Protein AF-A0A7C5XX61-F1 (afdb_monomer_lite)

Secondary structure (DSSP, 8-state):
-HHHHHHHHHHHHHS-S-----TTHHHHHHHHGGGSHHHHHHHHHHHHHHHHHHHHHHHHHHHHHHHH-TT---HHHHHHHHHHHHHHHHHHT----S-HHHHHHHHHHHHHHHHHHHHHHHHHHHHH--HHHHHHHHHHHHHHHHHSSHHHHHHHHHHHHHHHHHHHHHHHHHTT---HHHHHHHHTTSS-HHHHHHHHHHHHTTS-HHHHHHHHHHHHHHHHHHHHHHHHHHHHHHHTHHHHHHHHHHHHHHHHHHHHHHHHHHHHHHHHHS---TT-------------------------------------------

pLDDT: mean 75.67, std 20.06, range [29.41, 96.75]

Sequence (322 aa):
MKKILMFLALLLLFAAIPYAFAQGDAELEEVEAMDSTIGAQMRFTQLEKSITQNIMRGQTVVDEILQEDENADVAGLEAILAELEILRREASGFEPTGIAEDDARLFVDAKLDAVALSQEFRTLAREMVSPEQADAIRNRTRYKNQTGLEEVSGEINALKNQYNAQVMQKIMYKAQIENPVLAESIESGGMTVNQAMEQLKTQLRSMSAEGQDNMGLMLGEDANKKKVFGQAVMEKVKTNQAERVQSRSEERVMNAQKLEVSARVMEKLQARFGKTPAGIGLDVAGHAQAGKPDDSGQAQAGKPDDAGKKPDSIPASGGGKQ

Structure (mmCIF, N/CA/C/O backbone):
data_AF-A0A7C5XX61-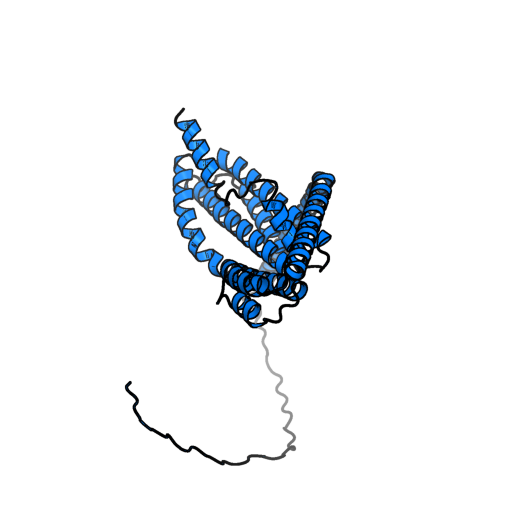F1
#
_entry.id   AF-A0A7C5XX61-F1
#
loop_
_atom_site.group_PDB
_atom_site.id
_atom_site.type_symbol
_atom_site.label_atom_id
_atom_site.label_alt_id
_atom_site.label_comp_id
_atom_site.label_asym_id
_atom_site.label_entity_id
_atom_site.label_seq_id
_atom_site.pdbx_PDB_ins_code
_atom_site.Cartn_x
_atom_site.Cartn_y
_atom_site.Cartn_z
_atom_site.occupancy
_atom_site.B_iso_or_equiv
_atom_site.auth_seq_id
_atom_site.auth_comp_id
_atom_site.auth_asym_id
_atom_site.auth_atom_id
_atom_site.pdbx_PDB_model_num
ATOM 1 N N . MET A 1 1 ? -24.284 27.352 9.145 1.00 40.56 1 MET A N 1
ATOM 2 C CA . MET A 1 1 ? -23.330 27.174 8.022 1.00 40.56 1 MET A CA 1
ATOM 3 C C . MET A 1 1 ? -21.884 26.933 8.466 1.00 40.56 1 MET A C 1
ATOM 5 O O . MET A 1 1 ? -21.304 25.975 7.981 1.00 40.56 1 MET A O 1
ATOM 9 N N . LYS A 1 2 ? -21.313 27.677 9.433 1.00 34.72 2 LYS A N 1
ATOM 10 C CA . LYS A 1 2 ? -19.947 27.406 9.954 1.00 34.72 2 LYS A CA 1
ATOM 11 C C . LYS A 1 2 ? -19.746 25.985 10.524 1.00 34.72 2 LYS A C 1
ATOM 13 O O . LYS A 1 2 ? -18.706 25.392 10.286 1.00 34.72 2 LYS A O 1
ATOM 18 N N . LYS A 1 3 ? -20.766 25.407 11.177 1.00 35.22 3 LYS A N 1
ATOM 19 C CA . LYS A 1 3 ? -20.727 24.031 11.717 1.00 35.22 3 LYS A CA 1
ATOM 20 C C . LYS A 1 3 ? -20.622 22.940 10.631 1.00 35.22 3 LYS A C 1
ATOM 22 O O . LYS A 1 3 ? -19.922 21.962 10.831 1.00 35.22 3 LYS A O 1
ATOM 27 N N . ILE A 1 4 ? -21.234 23.141 9.458 1.00 39.31 4 ILE A N 1
ATOM 28 C CA . ILE A 1 4 ? -21.165 22.193 8.324 1.00 39.31 4 ILE A CA 1
ATOM 29 C C . ILE A 1 4 ? -19.800 22.287 7.621 1.00 39.31 4 ILE A C 1
ATOM 31 O O . ILE A 1 4 ? -19.222 21.271 7.250 1.00 39.31 4 ILE A O 1
ATOM 35 N N . LEU A 1 5 ? -19.242 23.498 7.504 1.00 31.91 5 LEU A N 1
ATOM 36 C CA . LEU A 1 5 ? -17.920 23.715 6.904 1.00 31.91 5 LEU A CA 1
ATOM 37 C C . LEU A 1 5 ? -16.783 23.109 7.753 1.00 31.91 5 LEU A C 1
ATOM 39 O O . LEU A 1 5 ? -15.808 22.601 7.208 1.00 31.91 5 LEU A O 1
ATOM 43 N N . MET A 1 6 ? -16.923 23.126 9.084 1.00 42.31 6 MET A N 1
ATOM 44 C CA . MET A 1 6 ? -15.940 22.551 10.014 1.00 42.31 6 MET A CA 1
ATOM 45 C C . MET A 1 6 ? -15.981 21.013 10.027 1.00 42.31 6 MET A C 1
ATOM 47 O O . MET A 1 6 ? -14.931 20.374 10.048 1.00 42.31 6 MET A O 1
ATOM 51 N N . PHE A 1 7 ? -17.174 20.420 9.889 1.00 41.47 7 PHE A N 1
ATOM 52 C CA . PHE A 1 7 ? -17.346 18.976 9.676 1.00 41.47 7 PHE A CA 1
ATOM 53 C C . PHE A 1 7 ? -16.718 18.498 8.355 1.00 41.47 7 PHE A C 1
ATOM 55 O O . PHE A 1 7 ? -16.124 17.422 8.313 1.00 41.47 7 PHE A O 1
ATOM 62 N N . LEU A 1 8 ? -16.769 19.313 7.293 1.00 32.50 8 LEU A N 1
ATOM 63 C CA . LEU A 1 8 ? -16.123 19.009 6.009 1.00 32.50 8 LEU A CA 1
ATOM 64 C C . LEU A 1 8 ? -14.583 19.042 6.104 1.00 32.50 8 LEU A C 1
ATOM 66 O O . LEU A 1 8 ? -13.904 18.202 5.519 1.00 32.50 8 LEU A O 1
ATOM 70 N N . ALA A 1 9 ? -14.025 19.973 6.885 1.00 38.97 9 ALA A N 1
ATOM 71 C CA . ALA A 1 9 ? -12.585 20.064 7.147 1.00 38.97 9 ALA A CA 1
ATOM 72 C C . ALA A 1 9 ? -12.061 18.921 8.043 1.00 38.97 9 ALA A C 1
ATOM 74 O O . ALA A 1 9 ? -10.905 18.514 7.927 1.00 38.97 9 ALA A O 1
ATOM 75 N N . LEU A 1 10 ? -12.912 18.368 8.915 1.00 37.88 10 LEU A N 1
ATOM 76 C CA . LEU A 1 10 ? -12.626 17.148 9.676 1.00 37.88 10 LEU A CA 1
ATOM 77 C C . LEU A 1 10 ? -12.615 15.909 8.762 1.00 37.88 10 LEU A C 1
ATOM 79 O O . LEU A 1 10 ? -11.717 15.074 8.857 1.00 37.88 10 LEU A O 1
ATOM 83 N N . LEU A 1 11 ? -13.550 15.845 7.807 1.00 36.09 11 LEU A N 1
ATOM 84 C CA . LEU A 1 11 ? -13.604 14.819 6.760 1.00 36.09 11 LEU A CA 1
ATOM 85 C C . LEU A 1 11 ? -12.357 14.860 5.860 1.00 36.09 11 LEU A C 1
ATOM 87 O O . LEU A 1 11 ? -11.828 13.810 5.509 1.00 36.09 11 LEU A O 1
ATOM 91 N N . LEU A 1 12 ? -11.828 16.059 5.585 1.00 36.56 12 LEU A N 1
ATOM 92 C CA . LEU A 1 12 ? -10.595 16.272 4.819 1.00 36.56 12 LEU A CA 1
ATOM 93 C C . LEU A 1 12 ? -9.312 15.823 5.545 1.00 36.56 12 LEU A C 1
ATOM 95 O O . LEU A 1 12 ? -8.337 15.477 4.886 1.00 36.56 12 LEU A O 1
ATOM 99 N N . LEU A 1 13 ? -9.301 15.772 6.883 1.00 36.97 13 LEU A N 1
ATOM 100 C CA . LEU A 1 13 ? -8.126 15.352 7.664 1.00 36.97 13 LEU A CA 1
ATOM 101 C C . LEU A 1 13 ? -8.058 13.840 7.919 1.00 36.97 13 LEU A C 1
ATOM 103 O O . LEU A 1 13 ? -6.963 13.302 8.059 1.00 36.97 13 LEU A O 1
ATOM 107 N N . PHE A 1 14 ? -9.193 13.140 7.855 1.00 39.28 14 PHE A N 1
ATOM 108 C CA . PHE A 1 14 ? -9.216 11.681 7.684 1.00 39.28 14 PHE A CA 1
ATOM 109 C C . PHE A 1 14 ? -9.103 11.252 6.213 1.00 39.28 14 PHE A C 1
ATOM 111 O O . PHE A 1 14 ? -8.675 10.138 5.924 1.00 39.28 14 PHE A O 1
ATOM 118 N N . ALA A 1 15 ? -9.416 12.151 5.280 1.00 30.81 15 ALA A N 1
ATOM 119 C CA . ALA A 1 15 ? -9.094 12.034 3.860 1.00 30.81 15 ALA A CA 1
ATOM 120 C C . ALA A 1 15 ? -7.652 12.465 3.525 1.00 30.81 15 ALA A C 1
ATOM 122 O O . ALA A 1 15 ? -7.319 12.569 2.355 1.00 30.81 15 ALA A O 1
ATOM 123 N N . ALA A 1 16 ? -6.796 12.698 4.527 1.00 29.41 16 ALA A N 1
ATOM 124 C CA . ALA A 1 16 ? -5.356 12.896 4.352 1.00 29.41 16 ALA A CA 1
ATOM 125 C C . ALA A 1 16 ? -4.559 11.582 4.532 1.00 29.41 16 ALA A C 1
ATOM 127 O O . ALA A 1 16 ? -3.391 11.590 4.916 1.00 29.41 16 ALA A O 1
ATOM 128 N N . ILE A 1 17 ? -5.169 10.433 4.213 1.00 39.50 17 ILE A N 1
ATOM 129 C CA . ILE A 1 17 ? -4.476 9.499 3.305 1.00 39.50 17 ILE A CA 1
ATOM 130 C C . ILE A 1 17 ? -4.165 10.361 2.079 1.00 39.50 17 ILE A C 1
ATOM 132 O O . ILE A 1 17 ? -5.082 11.079 1.690 1.00 39.50 17 ILE A O 1
ATOM 136 N N . PRO A 1 18 ? -2.953 10.413 1.498 1.00 37.59 18 PRO A N 1
ATOM 137 C CA . PRO A 1 18 ? -2.782 11.120 0.235 1.00 37.59 18 PRO A CA 1
ATOM 138 C C . PRO A 1 18 ? -3.945 10.714 -0.665 1.00 37.59 18 PRO A C 1
ATOM 140 O O . PRO A 1 18 ? -4.117 9.539 -0.982 1.00 37.59 18 PRO A O 1
ATOM 143 N N . TYR A 1 19 ? -4.810 11.687 -0.954 1.00 34.09 19 TYR A N 1
ATOM 144 C CA . TYR A 1 19 ? -5.968 11.564 -1.817 1.00 34.09 19 TYR A CA 1
ATOM 145 C C . TYR A 1 19 ? -5.403 11.468 -3.239 1.00 34.09 19 TYR A C 1
ATOM 147 O O . TYR A 1 19 ? -5.645 12.306 -4.093 1.00 34.09 19 TYR A O 1
ATOM 155 N N . ALA A 1 20 ? -4.607 10.425 -3.479 1.00 32.59 20 ALA A N 1
ATOM 156 C CA . ALA A 1 20 ? -4.259 9.869 -4.772 1.00 32.59 20 ALA A CA 1
ATOM 157 C C . ALA A 1 20 ? -5.446 9.032 -5.290 1.00 32.59 20 ALA A C 1
ATOM 159 O O . ALA A 1 20 ? -5.282 8.078 -6.034 1.00 32.59 20 ALA A O 1
ATOM 160 N N . PHE A 1 21 ? -6.670 9.418 -4.913 1.00 38.97 21 PHE A N 1
ATOM 161 C CA . PHE A 1 21 ? -7.930 8.986 -5.503 1.00 38.97 21 PHE A CA 1
ATOM 162 C C . PHE A 1 21 ? -8.198 9.773 -6.800 1.00 38.97 21 PHE A C 1
ATOM 164 O O . PHE A 1 21 ? -9.306 10.241 -7.053 1.00 38.97 21 PHE A O 1
ATOM 171 N N . ALA A 1 22 ? -7.181 9.898 -7.657 1.00 32.69 22 ALA A N 1
ATOM 172 C CA . ALA A 1 22 ? -7.411 9.979 -9.092 1.00 32.69 22 ALA A CA 1
ATOM 173 C C . ALA A 1 22 ? -7.718 8.537 -9.538 1.00 32.69 22 ALA A C 1
ATOM 175 O O . ALA A 1 22 ? -6.827 7.787 -9.919 1.00 32.69 22 ALA A O 1
ATOM 176 N N . GLN A 1 23 ? -8.984 8.141 -9.352 1.00 40.84 23 GLN A N 1
ATOM 177 C CA . GLN A 1 23 ? -9.548 6.774 -9.302 1.00 40.84 23 GLN A CA 1
ATOM 178 C C . GLN A 1 23 ? -9.352 5.860 -10.532 1.00 40.84 23 GLN A C 1
ATOM 180 O O . GLN A 1 23 ? -9.974 4.808 -10.613 1.00 40.84 23 GLN A O 1
ATOM 185 N N . GLY A 1 24 ? -8.520 6.233 -11.499 1.00 48.53 24 GLY A N 1
ATOM 186 C CA . GLY A 1 24 ? -8.167 5.362 -12.620 1.00 48.53 24 GLY A CA 1
ATOM 187 C C . GLY A 1 24 ? -6.697 4.987 -12.569 1.00 48.53 24 GLY A C 1
ATOM 188 O O . GLY A 1 24 ? -6.348 3.828 -12.388 1.00 48.53 24 GLY A O 1
ATOM 189 N N . ASP A 1 25 ? -5.836 5.992 -12.689 1.00 52.75 25 ASP A N 1
ATOM 190 C CA . ASP A 1 25 ? -4.428 5.758 -13.001 1.00 52.75 25 ASP A CA 1
ATOM 191 C C . ASP A 1 25 ? -3.616 5.302 -11.779 1.00 52.75 25 ASP A C 1
ATOM 193 O O . ASP A 1 25 ? -2.764 4.431 -11.907 1.00 52.75 25 ASP A O 1
ATOM 197 N N . ALA A 1 26 ? -3.933 5.792 -10.575 1.00 64.94 26 ALA A N 1
ATOM 198 C CA . ALA A 1 26 ? -3.205 5.407 -9.362 1.00 64.94 26 ALA A CA 1
ATOM 199 C C . ALA A 1 26 ? -3.471 3.950 -8.931 1.00 64.94 26 ALA A C 1
ATOM 201 O O . ALA A 1 26 ? -2.561 3.265 -8.473 1.00 64.94 26 ALA A O 1
ATOM 202 N N . GLU A 1 27 ? -4.704 3.454 -9.093 1.00 73.31 27 GLU A N 1
ATOM 203 C CA . GLU A 1 27 ? -5.033 2.045 -8.811 1.00 73.31 27 GLU A CA 1
ATOM 204 C C . GLU A 1 27 ? -4.407 1.109 -9.847 1.00 73.31 27 GLU A C 1
ATOM 206 O O . GLU A 1 27 ? -3.928 0.032 -9.496 1.00 73.31 27 GLU A O 1
ATOM 211 N N . LEU A 1 28 ? -4.347 1.541 -11.111 1.00 76.38 28 LEU A N 1
ATOM 212 C CA . LEU A 1 28 ? -3.642 0.802 -12.152 1.00 76.38 28 LEU A CA 1
ATOM 213 C C . LEU A 1 28 ? -2.144 0.723 -11.839 1.00 76.38 28 LEU A C 1
ATOM 215 O O . LEU A 1 28 ? -1.609 -0.376 -11.812 1.00 76.38 28 LEU A O 1
ATOM 219 N N . GLU A 1 29 ? -1.487 1.831 -11.486 1.00 77.69 29 GLU A N 1
ATOM 220 C CA . GLU A 1 29 ? -0.068 1.836 -11.090 1.00 77.69 29 GLU A CA 1
ATOM 221 C C . GLU A 1 29 ? 0.236 0.944 -9.869 1.00 77.69 29 GLU A C 1
ATOM 223 O O . GLU A 1 29 ? 1.354 0.439 -9.704 1.00 77.69 29 GLU A O 1
ATOM 228 N N . GLU A 1 30 ? -0.727 0.762 -8.965 1.00 83.56 30 GLU A N 1
ATOM 229 C CA . GLU A 1 30 ? -0.596 -0.172 -7.847 1.00 83.56 30 GLU A CA 1
ATOM 230 C C . GLU A 1 30 ? -0.629 -1.627 -8.308 1.00 83.56 30 GLU A C 1
ATOM 232 O O . GLU A 1 30 ? 0.250 -2.399 -7.923 1.00 83.56 30 GLU A O 1
ATOM 237 N N . VAL A 1 31 ? -1.583 -1.975 -9.174 1.00 87.31 31 VAL A N 1
ATOM 238 C CA . VAL A 1 31 ? -1.710 -3.320 -9.749 1.00 87.31 31 VAL A CA 1
ATOM 239 C C . VAL A 1 31 ? -0.552 -3.644 -10.693 1.00 87.31 31 VAL A C 1
ATOM 241 O O . VAL A 1 31 ? -0.071 -4.771 -10.716 1.00 87.31 31 VAL A O 1
ATOM 244 N N . GLU A 1 32 ? -0.034 -2.666 -11.431 1.00 85.69 32 GLU A N 1
ATOM 245 C CA . GLU A 1 32 ? 1.104 -2.857 -12.333 1.00 85.69 32 GLU A CA 1
ATOM 246 C C . GLU A 1 32 ? 2.386 -3.276 -11.609 1.00 85.69 32 GLU A C 1
ATOM 248 O O . GLU A 1 32 ? 3.206 -3.997 -12.178 1.00 85.69 32 GLU A O 1
ATOM 253 N N . ALA A 1 33 ? 2.568 -2.845 -10.358 1.00 88.38 33 ALA A N 1
ATOM 254 C CA . ALA A 1 33 ? 3.707 -3.269 -9.550 1.00 88.38 33 ALA A CA 1
ATOM 255 C C . ALA A 1 33 ? 3.644 -4.763 -9.183 1.00 88.38 33 ALA A C 1
ATOM 257 O O . ALA A 1 33 ? 4.681 -5.359 -8.907 1.00 88.38 33 ALA A O 1
ATOM 258 N N . MET A 1 34 ? 2.459 -5.379 -9.237 1.00 91.88 34 MET A N 1
ATOM 259 C CA . MET A 1 34 ? 2.240 -6.793 -8.903 1.00 91.88 34 MET A CA 1
ATOM 260 C C . MET A 1 34 ? 2.767 -7.756 -9.971 1.00 91.88 34 MET A C 1
ATOM 262 O O . MET A 1 34 ? 2.868 -8.949 -9.718 1.00 91.88 34 MET A O 1
ATOM 266 N N . ASP A 1 35 ? 3.153 -7.251 -11.150 1.00 88.50 35 ASP A N 1
ATOM 267 C CA . ASP A 1 35 ? 3.872 -8.023 -12.180 1.00 88.50 35 ASP A CA 1
ATOM 268 C C . ASP A 1 35 ? 5.286 -8.448 -11.721 1.00 88.50 35 ASP A C 1
ATOM 270 O O . ASP A 1 35 ? 5.973 -9.218 -12.387 1.00 88.50 35 ASP A O 1
ATOM 274 N N . SER A 1 36 ? 5.744 -7.945 -10.570 1.00 92.88 36 SER A N 1
ATOM 275 C CA . SER A 1 36 ? 6.991 -8.335 -9.918 1.00 92.88 36 SER A CA 1
ATOM 276 C C . SER A 1 36 ? 6.728 -8.766 -8.481 1.00 92.88 36 SER A C 1
ATOM 278 O O . SER A 1 36 ? 5.996 -8.096 -7.759 1.00 92.88 36 SER A O 1
ATOM 280 N N . THR A 1 37 ? 7.410 -9.816 -8.022 1.00 95.44 37 THR A N 1
ATOM 281 C CA . THR A 1 37 ? 7.361 -10.254 -6.619 1.00 95.44 37 THR A CA 1
ATOM 282 C C . THR A 1 37 ? 7.821 -9.156 -5.657 1.00 95.44 37 THR A C 1
ATOM 284 O O . THR A 1 37 ? 7.176 -8.923 -4.639 1.00 95.44 37 THR A O 1
ATOM 287 N N . ILE A 1 38 ? 8.880 -8.416 -6.008 1.00 95.38 38 ILE A N 1
ATOM 288 C CA . ILE A 1 38 ? 9.390 -7.282 -5.216 1.00 95.38 38 ILE A CA 1
ATOM 289 C C . ILE A 1 38 ? 8.362 -6.149 -5.202 1.00 95.38 38 ILE A C 1
ATOM 291 O O . ILE A 1 38 ? 8.122 -5.525 -4.169 1.00 95.38 38 ILE A O 1
ATOM 295 N N . GLY A 1 39 ? 7.738 -5.880 -6.352 1.00 94.62 39 GLY A N 1
ATOM 296 C CA . GLY A 1 39 ? 6.703 -4.858 -6.456 1.00 94.62 39 GLY A CA 1
ATOM 297 C C . GLY A 1 39 ? 5.447 -5.225 -5.660 1.00 94.62 39 GLY A C 1
ATOM 298 O O . GLY A 1 39 ? 4.903 -4.363 -4.972 1.00 94.62 39 GLY A O 1
ATOM 299 N N . ALA A 1 40 ? 5.044 -6.497 -5.660 1.00 95.75 40 ALA A N 1
ATOM 300 C CA . ALA A 1 40 ? 3.955 -6.999 -4.833 1.00 95.75 40 ALA A CA 1
ATOM 301 C C . ALA A 1 40 ? 4.263 -6.845 -3.342 1.00 95.75 40 ALA A C 1
ATOM 303 O O . ALA A 1 40 ? 3.484 -6.229 -2.614 1.00 95.75 40 ALA A O 1
ATOM 304 N N . GLN A 1 41 ? 5.440 -7.296 -2.907 1.00 96.75 41 GLN A N 1
ATOM 305 C CA . GLN A 1 41 ? 5.888 -7.161 -1.523 1.00 96.75 41 GLN A CA 1
ATOM 306 C C . GLN A 1 41 ? 5.913 -5.687 -1.090 1.00 96.75 41 GLN A C 1
ATOM 308 O O . GLN A 1 41 ? 5.293 -5.329 -0.095 1.00 96.75 41 GLN A O 1
ATOM 313 N N . MET A 1 42 ? 6.483 -4.795 -1.914 1.00 96.25 42 MET A N 1
ATOM 314 C CA . MET A 1 42 ? 6.470 -3.344 -1.683 1.00 96.25 42 MET A CA 1
ATOM 315 C C . MET A 1 42 ? 5.052 -2.805 -1.453 1.00 96.25 42 MET A C 1
ATOM 317 O O . MET A 1 42 ? 4.837 -1.976 -0.564 1.00 96.25 42 MET A O 1
ATOM 321 N N . ARG A 1 43 ? 4.082 -3.217 -2.275 1.00 96.25 43 ARG A N 1
ATOM 322 C CA . ARG A 1 43 ? 2.699 -2.738 -2.175 1.00 96.25 43 ARG A CA 1
ATOM 323 C C . ARG A 1 43 ? 2.008 -3.270 -0.922 1.00 96.25 43 ARG A C 1
ATOM 325 O O . ARG A 1 43 ? 1.345 -2.487 -0.243 1.00 96.25 43 ARG A O 1
ATOM 332 N N . PHE A 1 44 ? 2.218 -4.530 -0.553 1.00 96.56 44 PHE A N 1
ATOM 333 C CA . PHE A 1 44 ? 1.702 -5.074 0.704 1.00 96.56 44 PHE A CA 1
ATOM 334 C C . PHE A 1 44 ? 2.316 -4.399 1.939 1.00 96.56 44 PHE A C 1
ATOM 336 O O . PHE A 1 44 ? 1.563 -4.007 2.829 1.00 96.56 44 PHE A O 1
ATOM 343 N N . THR A 1 45 ? 3.620 -4.105 1.954 1.00 96.06 45 THR A N 1
ATOM 344 C CA . THR A 1 45 ? 4.247 -3.323 3.039 1.00 96.06 45 THR A CA 1
ATOM 345 C C . THR A 1 45 ? 3.690 -1.888 3.107 1.00 96.06 45 THR A C 1
ATOM 347 O O . THR A 1 45 ? 3.485 -1.323 4.184 1.00 96.06 45 THR A O 1
ATOM 350 N N . GLN A 1 46 ? 3.374 -1.264 1.963 1.00 95.88 46 GLN A N 1
ATOM 351 C CA . GLN A 1 46 ? 2.683 0.037 1.938 1.00 95.88 46 GLN A CA 1
ATOM 352 C C . GLN A 1 46 ? 1.273 -0.044 2.539 1.00 95.88 46 GLN A C 1
ATOM 354 O O . GLN A 1 46 ? 0.868 0.863 3.277 1.00 95.88 46 GLN A O 1
ATOM 359 N N . LEU A 1 47 ? 0.534 -1.116 2.243 1.00 95.69 47 LEU A N 1
ATOM 360 C CA . LEU A 1 47 ? -0.784 -1.366 2.819 1.00 95.69 47 LEU A CA 1
ATOM 361 C C . LEU A 1 47 ? -0.691 -1.604 4.329 1.00 95.69 47 LEU A C 1
ATOM 363 O O . LEU A 1 47 ? -1.425 -0.960 5.077 1.00 95.69 47 LEU A O 1
ATOM 367 N N . GLU A 1 48 ? 0.253 -2.431 4.783 1.00 95.56 48 GLU A N 1
ATOM 368 C CA . GLU A 1 48 ? 0.554 -2.647 6.201 1.00 95.56 48 GLU A CA 1
ATOM 369 C C . GLU A 1 48 ? 0.772 -1.313 6.920 1.00 95.56 48 GLU A C 1
ATOM 371 O O . GLU A 1 48 ? 0.103 -1.021 7.913 1.00 95.56 48 GLU A O 1
ATOM 376 N N . LYS A 1 49 ? 1.646 -0.450 6.386 1.00 94.94 49 LYS A N 1
ATOM 377 C CA . LYS A 1 49 ? 1.891 0.883 6.950 1.00 94.94 49 LYS A CA 1
ATOM 378 C C . LYS A 1 49 ? 0.608 1.705 7.064 1.00 94.94 49 LYS A C 1
ATOM 380 O O . LYS A 1 49 ? 0.388 2.359 8.086 1.00 94.94 49 LYS A O 1
ATOM 385 N N . SER A 1 50 ? -0.225 1.702 6.024 1.00 94.62 50 SER A N 1
ATOM 386 C CA . SER A 1 50 ? -1.491 2.443 6.020 1.00 94.62 50 SER A CA 1
ATOM 387 C C . SER A 1 50 ? -2.471 1.904 7.065 1.00 94.62 50 SER A C 1
ATOM 389 O O . SER A 1 50 ? -3.132 2.690 7.744 1.00 94.62 50 SER A O 1
ATOM 391 N N . ILE A 1 51 ? -2.571 0.582 7.213 1.00 94.19 51 ILE A N 1
ATOM 392 C CA . ILE A 1 51 ? -3.434 -0.052 8.213 1.00 94.19 51 ILE A CA 1
ATOM 393 C C . ILE A 1 51 ? -2.928 0.276 9.621 1.00 94.19 51 ILE A C 1
ATOM 395 O O . ILE A 1 51 ? -3.709 0.737 10.451 1.00 94.19 51 ILE A O 1
ATOM 399 N N . THR A 1 52 ? -1.622 0.152 9.872 1.00 93.88 52 THR A N 1
ATOM 400 C CA . THR A 1 52 ? -0.997 0.506 11.157 1.00 93.88 52 THR A CA 1
ATOM 401 C C . THR A 1 52 ? -1.284 1.957 11.540 1.00 93.88 52 THR A C 1
ATOM 403 O O . THR A 1 52 ? -1.688 2.234 12.669 1.00 93.88 52 THR A O 1
ATOM 406 N N . GLN A 1 53 ? -1.172 2.892 10.590 1.00 93.06 53 GLN A N 1
ATOM 407 C CA . GLN A 1 53 ? -1.557 4.290 10.813 1.00 93.06 53 GLN A CA 1
ATOM 408 C C . GLN A 1 53 ? -3.020 4.437 11.229 1.00 93.06 53 GLN A C 1
ATOM 410 O O . GLN A 1 53 ? -3.326 5.214 12.135 1.00 93.06 53 GLN A O 1
ATOM 415 N N . ASN A 1 54 ? -3.927 3.716 10.573 1.00 93.25 54 ASN A N 1
ATOM 416 C CA . ASN A 1 54 ? -5.349 3.777 10.891 1.00 93.25 54 ASN A CA 1
ATOM 417 C C . ASN A 1 54 ? -5.646 3.190 12.275 1.00 93.25 54 ASN A C 1
ATOM 419 O O . ASN A 1 54 ? -6.417 3.796 13.016 1.00 93.25 54 ASN A O 1
ATOM 423 N N . ILE A 1 55 ? -4.983 2.096 12.662 1.00 93.62 55 ILE A N 1
ATOM 424 C CA . ILE A 1 55 ? -5.098 1.506 14.004 1.00 93.62 55 ILE A CA 1
ATOM 425 C C . ILE A 1 55 ? -4.623 2.500 15.068 1.00 93.62 55 ILE A C 1
ATOM 427 O O . ILE A 1 55 ? -5.369 2.799 15.995 1.00 93.62 55 ILE A O 1
ATOM 431 N N . MET A 1 56 ? -3.431 3.088 14.912 1.00 92.12 56 MET A N 1
ATOM 432 C CA . MET A 1 56 ? -2.889 4.063 15.874 1.00 92.12 56 MET A CA 1
ATOM 433 C C . MET A 1 56 ? -3.801 5.290 16.043 1.00 92.12 56 MET A C 1
ATOM 435 O O . MET A 1 56 ? -3.977 5.820 17.147 1.00 92.12 56 MET A O 1
ATOM 439 N N . ARG A 1 57 ? -4.388 5.756 14.934 1.00 91.94 57 ARG A N 1
ATOM 440 C CA . ARG A 1 57 ? -5.375 6.843 14.926 1.00 91.94 57 ARG A CA 1
ATOM 441 C C . ARG A 1 57 ? -6.645 6.439 15.655 1.00 91.94 57 ARG A C 1
ATOM 443 O O . ARG A 1 57 ? -7.107 7.190 16.506 1.00 91.94 57 ARG A O 1
ATOM 450 N N . GLY A 1 58 ? -7.188 5.270 15.335 1.00 94.56 58 GLY A N 1
ATOM 451 C CA . GLY A 1 58 ? -8.410 4.770 15.945 1.00 94.56 58 GLY A CA 1
ATOM 452 C C . GLY A 1 58 ? -8.258 4.512 17.441 1.00 94.56 58 GLY A C 1
ATOM 453 O O . GLY A 1 58 ? -9.117 4.927 18.206 1.00 94.56 58 GLY A 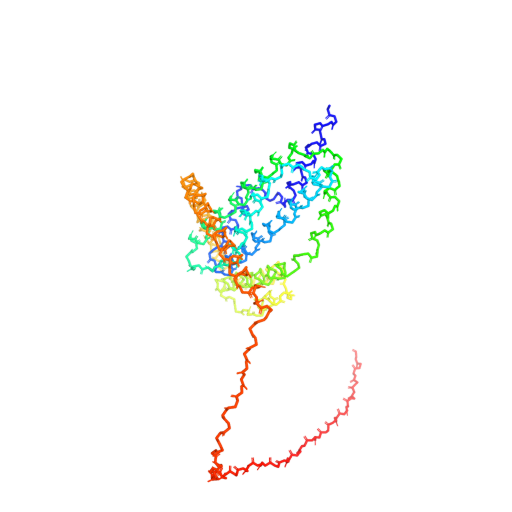O 1
ATOM 454 N N . GLN A 1 59 ? -7.123 3.968 17.884 1.00 94.75 59 GLN A N 1
ATOM 455 C CA . GLN A 1 59 ? -6.796 3.851 19.310 1.00 94.75 59 GLN A CA 1
ATOM 456 C C . GLN A 1 59 ? -6.810 5.215 20.003 1.00 94.75 59 GLN A C 1
ATOM 458 O O . GLN A 1 59 ? -7.423 5.370 21.046 1.00 94.75 59 GLN A O 1
ATOM 463 N N . THR A 1 60 ? -6.226 6.242 19.378 1.00 93.50 60 THR A N 1
ATOM 464 C CA . THR A 1 60 ? -6.248 7.605 19.937 1.00 93.50 60 THR A CA 1
ATOM 465 C C . THR A 1 60 ? -7.669 8.180 20.026 1.00 93.50 60 THR A C 1
ATOM 467 O O . THR A 1 60 ? -7.943 8.975 20.918 1.00 93.50 60 THR A O 1
ATOM 470 N N . VAL A 1 61 ? -8.570 7.794 19.117 1.00 94.62 61 VAL A N 1
ATOM 471 C CA . VAL A 1 61 ? -9.992 8.166 19.189 1.00 94.62 61 VAL A CA 1
ATOM 472 C C . VAL A 1 61 ? -10.670 7.479 20.376 1.00 94.62 61 VAL A C 1
ATOM 474 O O . VAL A 1 61 ? -11.340 8.157 21.147 1.00 94.62 61 VAL A O 1
ATOM 477 N N . VAL A 1 62 ? -10.472 6.167 20.541 1.00 94.12 62 VAL A N 1
ATOM 478 C CA . VAL A 1 62 ? -11.025 5.396 21.670 1.00 94.12 62 VAL A CA 1
ATOM 479 C C . VAL A 1 62 ? -10.513 5.944 23.005 1.00 94.12 62 VAL A C 1
ATOM 481 O O . VAL A 1 62 ? -11.316 6.208 23.896 1.00 94.12 62 VAL A O 1
ATOM 484 N N . ASP A 1 63 ? -9.207 6.214 23.106 1.00 93.94 63 ASP A N 1
ATOM 485 C CA . ASP A 1 63 ? -8.583 6.819 24.287 1.00 93.94 63 ASP A CA 1
ATOM 486 C C . ASP A 1 63 ? -9.252 8.154 24.670 1.00 93.94 63 ASP A C 1
ATOM 488 O O . ASP A 1 63 ? -9.454 8.429 25.849 1.00 93.94 63 ASP A O 1
ATOM 492 N N . GLU A 1 64 ? -9.582 9.006 23.690 1.00 93.62 64 GLU A N 1
ATOM 493 C CA . GLU A 1 64 ? -10.209 10.311 23.952 1.00 93.62 64 GLU A CA 1
ATOM 494 C C . GLU A 1 64 ? -11.667 10.176 24.407 1.00 93.62 64 GLU A C 1
ATOM 496 O O . GLU A 1 64 ? -12.094 10.907 25.299 1.00 93.62 64 GLU A O 1
ATOM 501 N N . ILE A 1 65 ? -12.419 9.238 23.822 1.00 93.12 65 ILE A N 1
ATOM 502 C CA . ILE A 1 65 ? -13.803 8.955 24.229 1.00 93.12 65 ILE A CA 1
ATOM 503 C C . ILE A 1 65 ? -13.823 8.496 25.692 1.00 93.12 65 ILE A C 1
ATOM 505 O O . ILE A 1 65 ? -14.547 9.068 26.503 1.00 93.12 65 ILE A O 1
ATOM 509 N N . LEU A 1 66 ? -12.975 7.522 26.038 1.00 93.12 66 LEU A N 1
ATOM 510 C CA . LEU A 1 66 ? -12.892 6.967 27.393 1.00 93.12 66 LEU A CA 1
ATOM 511 C C . LEU A 1 66 ? -12.333 7.958 28.419 1.00 93.12 66 LEU A C 1
ATOM 513 O O . LEU A 1 66 ? -12.649 7.868 29.600 1.00 93.12 66 LEU A O 1
ATOM 517 N N . GLN A 1 67 ? -11.504 8.910 27.989 1.00 93.19 67 GLN A N 1
ATOM 518 C CA . GLN A 1 67 ? -11.009 9.965 28.869 1.00 93.19 67 GLN A CA 1
ATOM 519 C C . GLN A 1 67 ? -12.117 10.948 29.288 1.00 93.19 67 GLN A C 1
ATOM 521 O O . GLN A 1 67 ? -12.031 11.529 30.370 1.00 93.19 67 GLN A O 1
ATOM 526 N N . GLU A 1 68 ? -13.124 11.169 28.439 1.00 90.69 68 GLU A N 1
ATOM 527 C CA . GLU A 1 68 ? -14.277 12.019 28.763 1.00 90.69 68 GLU A CA 1
ATOM 528 C C . GLU A 1 68 ? -15.359 11.247 29.529 1.00 90.69 68 GLU A C 1
ATOM 530 O O . GLU A 1 68 ? -15.913 11.770 30.498 1.00 90.69 68 GLU A O 1
ATOM 535 N N . ASP A 1 69 ? -15.619 10.001 29.131 1.00 92.75 69 ASP A N 1
ATOM 536 C CA . ASP A 1 69 ? -16.537 9.089 29.809 1.00 92.75 69 ASP A CA 1
ATOM 537 C C . ASP A 1 69 ? -15.953 7.671 29.862 1.00 92.75 69 ASP A C 1
ATOM 539 O O . ASP A 1 69 ? -16.013 6.913 28.893 1.00 92.75 69 ASP A O 1
ATOM 543 N N . GLU A 1 70 ? -15.429 7.292 31.032 1.00 93.62 70 GLU A N 1
ATOM 544 C CA . GLU A 1 70 ? -14.824 5.973 31.272 1.00 93.62 70 GLU A CA 1
ATOM 545 C C . GLU A 1 70 ? -15.805 4.805 31.059 1.00 93.62 70 GLU A C 1
ATOM 547 O O . GLU A 1 70 ? -15.367 3.667 30.899 1.00 93.62 70 GLU A O 1
ATOM 552 N N . ASN A 1 71 ? -17.121 5.061 31.060 1.00 93.88 71 ASN A N 1
ATOM 553 C CA . ASN A 1 71 ? -18.153 4.039 30.862 1.00 93.88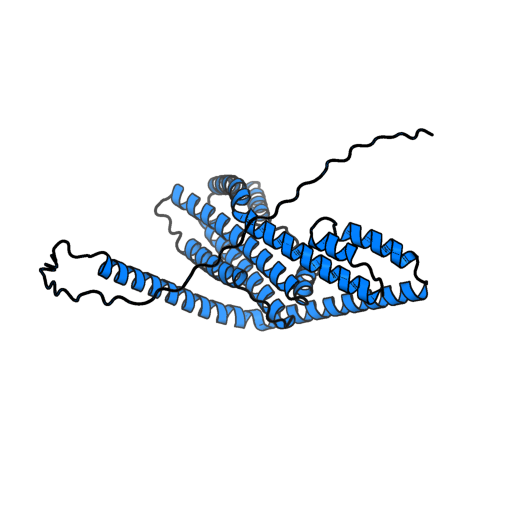 71 ASN A CA 1
ATOM 554 C C . ASN A 1 71 ? -18.774 4.073 29.456 1.00 93.88 71 ASN A C 1
ATOM 556 O O . ASN A 1 71 ? -19.771 3.383 29.222 1.00 93.88 71 ASN A O 1
ATOM 560 N N . ALA A 1 72 ? -18.223 4.866 28.532 1.00 93.12 72 ALA A N 1
ATOM 561 C CA . ALA A 1 72 ? -18.697 4.909 27.157 1.00 93.12 72 ALA A CA 1
ATOM 562 C C . ALA A 1 72 ? -18.584 3.527 26.491 1.00 93.12 72 ALA A C 1
ATOM 564 O O . ALA A 1 72 ? -17.548 2.863 26.560 1.00 93.12 72 ALA A O 1
ATOM 565 N N . ASP A 1 73 ? -19.645 3.100 25.803 1.00 91.81 73 ASP A N 1
ATOM 566 C CA . ASP A 1 73 ? -19.652 1.835 25.066 1.00 91.81 73 ASP A CA 1
ATOM 567 C C . ASP A 1 73 ? -18.861 1.964 23.756 1.00 91.81 73 ASP A C 1
ATOM 569 O O . ASP A 1 73 ? -19.385 2.376 22.721 1.00 91.81 73 ASP A O 1
ATOM 573 N N . VAL A 1 74 ? -17.573 1.626 23.816 1.00 92.31 74 VAL A N 1
ATOM 574 C CA . VAL A 1 74 ? -16.644 1.647 22.674 1.00 92.31 74 VAL A CA 1
ATOM 575 C C . VAL A 1 74 ? -16.463 0.276 22.015 1.00 92.31 74 VAL A C 1
ATOM 577 O O . VAL A 1 74 ? -15.636 0.144 21.111 1.00 92.31 74 VAL A O 1
ATOM 580 N N . ALA A 1 75 ? -17.240 -0.742 22.403 1.00 87.19 75 ALA A N 1
ATOM 581 C CA . ALA A 1 75 ? -17.015 -2.124 21.971 1.00 87.19 75 ALA A CA 1
ATOM 582 C C . ALA A 1 75 ? -17.038 -2.286 20.439 1.00 87.19 75 ALA A C 1
ATOM 584 O O . ALA A 1 75 ? -16.228 -3.019 19.870 1.00 87.19 75 ALA A O 1
ATOM 585 N N . GLY A 1 76 ? -17.924 -1.556 19.749 1.00 82.38 76 GLY A N 1
ATOM 586 C CA . GLY A 1 76 ? -17.984 -1.555 18.283 1.00 82.38 76 GLY A CA 1
ATOM 587 C C . GLY A 1 76 ? -16.730 -0.970 17.622 1.00 82.38 76 GLY A C 1
ATOM 588 O O . GLY A 1 76 ? -16.253 -1.496 16.619 1.00 82.38 76 GLY A O 1
ATOM 589 N N . LEU A 1 77 ? -16.147 0.085 18.202 1.00 85.62 77 LEU A N 1
ATOM 590 C CA . LEU A 1 77 ? -14.901 0.680 17.708 1.00 85.62 77 LEU A CA 1
ATOM 591 C C . LEU A 1 77 ? -13.713 -0.264 17.917 1.00 85.62 77 LEU A C 1
ATOM 593 O O . LEU A 1 77 ? -12.897 -0.434 17.012 1.00 85.62 77 LEU A O 1
ATOM 597 N N . GLU A 1 78 ? -13.630 -0.898 19.087 1.00 89.88 78 GLU A N 1
ATOM 598 C CA . GLU A 1 78 ? -12.570 -1.855 19.417 1.00 89.88 78 GLU A CA 1
ATOM 599 C C . GLU A 1 78 ? -12.620 -3.106 18.535 1.00 89.88 78 GLU A C 1
ATOM 601 O O . GLU A 1 78 ? -11.576 -3.564 18.067 1.00 89.88 78 GLU A O 1
ATOM 606 N N . ALA A 1 79 ? -13.820 -3.616 18.239 1.00 84.38 79 ALA A N 1
ATOM 607 C CA . ALA A 1 79 ? -14.005 -4.735 17.318 1.00 84.38 79 ALA A CA 1
ATOM 608 C C . ALA A 1 79 ? -13.440 -4.420 15.921 1.00 84.38 79 ALA A C 1
ATOM 610 O O . ALA A 1 79 ? -12.667 -5.207 15.374 1.00 84.38 79 ALA A O 1
ATOM 611 N N . ILE A 1 80 ? -13.727 -3.231 15.380 1.00 85.00 80 ILE A N 1
ATOM 612 C CA . ILE A 1 80 ? -13.197 -2.807 14.075 1.00 85.00 80 ILE A CA 1
ATOM 613 C C . ILE A 1 80 ? -11.669 -2.655 14.108 1.00 85.00 80 ILE A C 1
ATOM 615 O O . ILE A 1 80 ? -10.987 -3.015 13.146 1.00 85.00 80 ILE A O 1
ATOM 619 N N . LEU A 1 81 ? -11.098 -2.146 15.208 1.00 91.00 81 LEU A N 1
ATOM 620 C CA . LEU A 1 81 ? -9.640 -2.064 15.361 1.00 91.00 81 LEU A CA 1
ATOM 621 C C . LEU A 1 81 ? -8.991 -3.448 15.421 1.00 91.00 81 LEU A C 1
ATOM 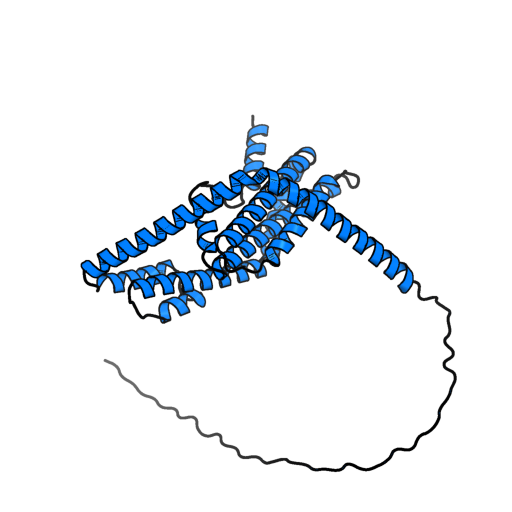623 O O . LEU A 1 81 ? -7.919 -3.634 14.845 1.00 91.00 81 LEU A O 1
ATOM 627 N N . ALA A 1 82 ? -9.639 -4.422 16.061 1.00 87.19 82 ALA A N 1
ATOM 628 C CA . ALA A 1 82 ? -9.181 -5.806 16.067 1.00 87.19 82 ALA A CA 1
ATOM 629 C C . ALA A 1 82 ? -9.225 -6.430 14.660 1.00 87.19 82 ALA A C 1
ATOM 631 O O . ALA A 1 82 ? -8.296 -7.143 14.280 1.00 87.19 82 ALA A O 1
ATOM 632 N N . GLU A 1 83 ? -10.246 -6.128 13.855 1.00 87.12 83 GLU A N 1
ATOM 633 C CA . GLU A 1 83 ? -10.302 -6.568 12.456 1.00 87.12 83 GLU A CA 1
ATOM 634 C C . GLU A 1 83 ? -9.209 -5.932 11.590 1.00 87.12 83 GLU A C 1
ATOM 636 O O . GLU A 1 83 ? -8.549 -6.631 10.818 1.00 87.12 83 GLU A O 1
ATOM 641 N N . LEU A 1 84 ? -8.958 -4.628 11.746 1.00 90.69 84 LEU A N 1
ATOM 642 C CA . LEU A 1 84 ? -7.838 -3.959 11.076 1.00 90.69 84 LEU A CA 1
ATOM 643 C C . LEU A 1 84 ? -6.494 -4.577 11.483 1.00 90.69 84 LEU A C 1
ATOM 645 O O . LEU A 1 84 ? -5.609 -4.725 10.648 1.00 90.69 84 LEU A O 1
ATOM 649 N N . GLU A 1 85 ? -6.335 -4.962 12.747 1.00 93.38 85 GLU A N 1
ATOM 650 C CA . GLU A 1 85 ? -5.130 -5.615 13.258 1.00 93.38 85 GLU A CA 1
ATOM 651 C C . GLU A 1 85 ? -4.915 -7.012 12.650 1.00 93.38 85 GLU A C 1
ATOM 653 O O . GLU A 1 85 ? -3.777 -7.379 12.350 1.00 93.38 85 GLU A O 1
ATOM 658 N N . ILE A 1 86 ? -5.985 -7.783 12.423 1.00 90.44 86 ILE A N 1
ATOM 659 C CA . ILE A 1 86 ? -5.918 -9.058 11.687 1.00 90.44 86 ILE A CA 1
ATOM 660 C C . ILE A 1 86 ? -5.445 -8.801 10.254 1.00 90.44 86 ILE A C 1
ATOM 662 O O . ILE A 1 86 ? -4.450 -9.383 9.824 1.00 90.44 86 ILE A O 1
ATOM 666 N N . LEU A 1 87 ? -6.084 -7.858 9.561 1.00 92.25 87 LEU A N 1
ATOM 667 C CA . LEU A 1 87 ? -5.743 -7.502 8.184 1.00 92.25 87 LEU A CA 1
ATOM 668 C C . LEU A 1 87 ? -4.308 -6.963 8.053 1.00 92.25 87 LEU A C 1
ATOM 670 O O . LEU A 1 87 ? -3.619 -7.238 7.073 1.00 92.25 87 LEU A O 1
ATOM 674 N N . ARG A 1 88 ? -3.814 -6.235 9.064 1.00 95.31 88 ARG A N 1
ATOM 675 C CA . ARG A 1 88 ? -2.411 -5.804 9.135 1.00 95.31 88 ARG A CA 1
ATOM 676 C C . ARG A 1 88 ? -1.465 -7.003 9.148 1.00 95.31 88 ARG A C 1
ATOM 678 O O . ARG A 1 88 ? -0.451 -6.980 8.461 1.00 95.31 88 ARG A O 1
ATOM 685 N N . ARG A 1 89 ? -1.765 -8.034 9.945 1.00 93.44 89 ARG A N 1
ATOM 686 C CA . ARG A 1 89 ? -0.928 -9.245 10.034 1.00 93.44 89 ARG A CA 1
ATOM 687 C C . ARG A 1 89 ? -0.951 -10.039 8.737 1.00 93.44 89 ARG A C 1
ATOM 689 O O . ARG A 1 89 ? 0.092 -10.541 8.342 1.00 93.44 89 ARG A O 1
ATOM 696 N N . GLU A 1 90 ? -2.103 -10.116 8.077 1.00 91.94 90 GLU A N 1
ATOM 697 C CA . GLU A 1 90 ? -2.218 -10.719 6.745 1.00 91.94 90 GLU A CA 1
ATOM 698 C C . GLU A 1 90 ? -1.349 -9.976 5.723 1.00 91.94 90 GLU A C 1
ATOM 700 O O . GLU A 1 90 ? -0.619 -10.612 4.970 1.00 91.94 90 GLU A O 1
ATOM 705 N N . ALA A 1 91 ? -1.362 -8.637 5.740 1.00 94.06 91 ALA A N 1
ATOM 706 C CA . ALA A 1 91 ? -0.524 -7.836 4.850 1.00 94.06 91 ALA A CA 1
ATOM 707 C C . ALA A 1 91 ? 0.980 -7.969 5.157 1.00 94.06 91 ALA A C 1
ATOM 709 O O . ALA A 1 91 ? 1.780 -8.078 4.234 1.00 94.06 91 ALA A O 1
ATOM 710 N N . SER A 1 92 ? 1.353 -7.986 6.439 1.00 93.25 92 SER A N 1
ATOM 711 C CA . SER A 1 92 ? 2.743 -8.130 6.902 1.00 93.25 92 SER A CA 1
ATOM 712 C C . SER A 1 92 ? 3.320 -9.521 6.601 1.00 93.25 92 SER A C 1
ATOM 714 O O . SER A 1 92 ? 4.481 -9.660 6.233 1.00 93.25 92 SER A O 1
ATOM 716 N N . GLY A 1 93 ? 2.494 -10.565 6.715 1.00 92.62 93 GLY A N 1
ATOM 717 C CA . GLY A 1 93 ? 2.866 -11.950 6.418 1.00 92.62 93 GLY A CA 1
ATOM 718 C C . GLY A 1 93 ? 2.696 -12.352 4.953 1.00 92.62 93 GLY A C 1
ATOM 719 O O . GLY A 1 93 ? 2.709 -13.546 4.660 1.00 92.62 93 GLY A O 1
ATOM 720 N N . PHE A 1 94 ? 2.471 -11.399 4.045 1.00 94.12 94 PHE A N 1
ATOM 721 C CA . PHE A 1 94 ? 2.259 -11.700 2.636 1.00 94.12 94 PHE A CA 1
ATOM 722 C C . PHE A 1 94 ? 3.543 -12.213 1.972 1.00 94.12 94 PHE A C 1
ATOM 724 O O . PHE A 1 94 ? 4.572 -11.535 1.951 1.00 94.12 94 PHE A O 1
ATOM 731 N N . GLU A 1 95 ? 3.445 -13.386 1.351 1.00 95.44 95 GLU A N 1
ATOM 732 C CA . GLU A 1 95 ? 4.481 -13.944 0.488 1.00 95.44 95 GLU A CA 1
ATOM 733 C C . GLU A 1 95 ? 3.983 -13.933 -0.968 1.00 95.44 95 GLU A C 1
ATOM 735 O O . GLU A 1 95 ? 2.959 -14.562 -1.256 1.00 95.44 95 GLU A O 1
ATOM 740 N N . PRO A 1 96 ? 4.673 -13.236 -1.897 1.00 93.81 96 PRO A N 1
ATOM 741 C CA . PRO A 1 96 ? 4.287 -13.218 -3.304 1.00 93.81 96 PRO A CA 1
ATOM 742 C C . PRO A 1 96 ? 4.215 -14.628 -3.890 1.00 93.81 96 PRO A C 1
ATOM 744 O O . PRO A 1 96 ? 5.171 -15.400 -3.802 1.00 93.81 96 PRO A O 1
ATOM 747 N N . THR A 1 97 ? 3.107 -14.949 -4.555 1.00 92.62 97 THR A N 1
ATOM 748 C CA . THR A 1 97 ? 2.916 -16.261 -5.193 1.00 92.62 97 THR A CA 1
ATOM 749 C C . THR A 1 97 ? 3.719 -16.396 -6.487 1.00 92.62 97 THR A C 1
ATOM 751 O O . THR A 1 97 ? 3.942 -17.505 -6.978 1.00 92.62 97 THR A O 1
ATOM 754 N N . GLY A 1 98 ? 4.133 -15.261 -7.066 1.00 89.31 98 GLY A N 1
ATOM 755 C CA . GLY A 1 98 ? 4.728 -15.184 -8.399 1.00 89.31 98 GLY A CA 1
ATOM 756 C C . GLY A 1 98 ? 3.690 -15.191 -9.525 1.00 89.31 98 GLY A C 1
ATOM 757 O O . GLY A 1 98 ? 4.061 -15.081 -10.694 1.00 89.31 98 GLY A O 1
ATOM 758 N N . ILE A 1 99 ? 2.398 -15.293 -9.193 1.00 92.62 99 ILE A N 1
ATOM 759 C CA . ILE A 1 99 ? 1.285 -15.161 -10.131 1.00 92.62 99 ILE A CA 1
ATOM 760 C C . ILE A 1 99 ? 0.699 -13.760 -9.954 1.00 92.62 99 ILE A C 1
ATOM 762 O O . ILE A 1 99 ? -0.103 -13.512 -9.055 1.00 92.62 99 ILE A O 1
ATOM 766 N N . ALA A 1 100 ? 1.075 -12.846 -10.852 1.00 89.81 100 ALA A N 1
ATOM 767 C CA . ALA A 1 100 ? 0.723 -11.427 -10.763 1.00 89.81 100 ALA A CA 1
ATOM 768 C C . ALA A 1 100 ? -0.785 -11.174 -10.583 1.00 89.81 100 ALA A C 1
ATOM 770 O O . ALA A 1 100 ? -1.182 -10.281 -9.840 1.00 89.81 100 ALA A O 1
ATOM 771 N N . GLU A 1 101 ? -1.638 -11.957 -11.253 1.00 89.62 101 GLU A N 1
ATOM 772 C CA . GLU A 1 101 ? -3.096 -11.824 -11.142 1.00 89.62 101 GLU A CA 1
ATOM 773 C C . GLU A 1 101 ? -3.608 -12.168 -9.735 1.00 89.62 101 GLU A C 1
ATOM 775 O O . GLU A 1 101 ? -4.484 -11.475 -9.214 1.00 89.62 101 GLU A O 1
ATOM 780 N N . ASP A 1 102 ? -3.064 -13.216 -9.110 1.00 90.19 102 ASP A N 1
ATOM 781 C CA . ASP A 1 102 ? -3.464 -13.634 -7.767 1.00 90.19 102 ASP A CA 1
ATOM 782 C C . ASP A 1 102 ? -2.955 -12.645 -6.715 1.00 90.19 102 ASP A C 1
ATOM 784 O O . ASP A 1 102 ? -3.742 -12.207 -5.872 1.00 90.19 102 ASP A O 1
ATOM 788 N N . ASP A 1 103 ? -1.690 -12.225 -6.817 1.00 93.44 103 ASP A N 1
ATOM 789 C CA . ASP A 1 103 ? -1.079 -11.236 -5.920 1.00 93.44 103 ASP A CA 1
ATOM 790 C C . ASP A 1 103 ? -1.824 -9.892 -5.997 1.00 93.44 103 ASP A C 1
ATOM 792 O O . ASP A 1 103 ? -2.201 -9.313 -4.974 1.00 93.44 103 ASP A O 1
ATOM 796 N N . ALA A 1 104 ? -2.131 -9.426 -7.213 1.00 91.44 104 ALA A N 1
ATOM 797 C CA . ALA A 1 104 ? -2.904 -8.208 -7.413 1.00 91.44 104 ALA A CA 1
ATOM 798 C C . ALA A 1 104 ? -4.330 -8.324 -6.879 1.00 91.44 104 ALA A C 1
ATOM 800 O O . ALA A 1 104 ? -4.825 -7.390 -6.243 1.00 91.44 104 ALA A O 1
ATOM 801 N N . ARG A 1 105 ? -4.997 -9.464 -7.103 1.00 88.19 105 ARG A N 1
ATOM 802 C CA . ARG A 1 105 ? -6.335 -9.701 -6.557 1.00 88.19 105 ARG A CA 1
ATOM 803 C C . ARG A 1 105 ? -6.308 -9.611 -5.037 1.00 88.19 105 ARG A C 1
ATOM 805 O O . ARG A 1 105 ? -7.106 -8.852 -4.499 1.00 88.19 105 ARG A O 1
ATOM 812 N N . LEU A 1 106 ? -5.401 -10.338 -4.376 1.00 90.31 106 LEU A N 1
ATOM 813 C CA . LEU A 1 106 ? -5.250 -10.340 -2.917 1.00 90.31 106 LEU A CA 1
ATOM 814 C C . LEU A 1 106 ? -4.979 -8.933 -2.376 1.00 90.31 106 LEU A C 1
ATOM 816 O O . LEU A 1 106 ? -5.592 -8.525 -1.391 1.00 90.31 106 LEU A O 1
ATOM 820 N N . PHE A 1 107 ? -4.116 -8.166 -3.046 1.00 93.25 107 PHE A N 1
ATOM 821 C CA . PHE A 1 107 ? -3.807 -6.799 -2.641 1.00 93.25 107 PHE A CA 1
ATOM 822 C C . PHE A 1 107 ? -5.027 -5.881 -2.702 1.00 93.25 107 PHE A C 1
ATOM 824 O O . PHE A 1 107 ? -5.345 -5.207 -1.721 1.00 93.25 107 PHE A O 1
ATOM 831 N N . VAL A 1 108 ? -5.718 -5.838 -3.848 1.00 89.69 108 VAL A N 1
ATOM 832 C CA . VAL A 1 108 ? -6.888 -4.963 -4.018 1.00 89.69 108 VAL A CA 1
ATOM 833 C C . VAL A 1 108 ? -7.980 -5.364 -3.030 1.00 89.69 108 VAL A C 1
ATOM 835 O O . VAL A 1 108 ? -8.615 -4.512 -2.413 1.00 89.69 108 VAL A O 1
ATOM 838 N N . ASP A 1 109 ? -8.155 -6.664 -2.838 1.00 85.88 109 ASP A N 1
ATOM 839 C CA . ASP A 1 109 ? -9.078 -7.240 -1.879 1.00 85.88 109 ASP A CA 1
ATOM 840 C C . ASP A 1 109 ? -8.789 -6.790 -0.438 1.00 85.88 109 ASP A C 1
ATOM 842 O O . ASP A 1 109 ? -9.701 -6.305 0.236 1.00 85.88 109 ASP A O 1
ATOM 846 N N . ALA A 1 110 ? -7.545 -6.907 0.030 1.00 89.75 110 ALA A N 1
ATOM 847 C CA . ALA A 1 110 ? -7.145 -6.456 1.361 1.00 89.75 110 ALA A CA 1
ATOM 848 C C . ALA A 1 110 ? -7.256 -4.927 1.501 1.00 89.75 110 ALA A C 1
ATOM 850 O O . ALA A 1 110 ? -7.703 -4.407 2.524 1.00 89.75 110 ALA A O 1
ATOM 851 N N . LYS A 1 111 ? -6.915 -4.176 0.449 1.00 92.00 111 LYS A N 1
ATOM 852 C CA . LYS A 1 111 ? -7.050 -2.714 0.423 1.00 92.00 111 LYS A CA 1
ATOM 853 C C . LYS A 1 111 ? -8.508 -2.276 0.579 1.00 92.00 111 LYS A C 1
ATOM 855 O O . LYS A 1 111 ? -8.789 -1.369 1.363 1.00 92.00 111 LYS A O 1
ATOM 860 N N . LEU A 1 112 ? -9.434 -2.895 -0.151 1.00 87.62 112 LEU A N 1
ATOM 861 C CA . LEU A 1 112 ? -10.862 -2.572 -0.075 1.00 87.62 112 LEU A CA 1
ATOM 862 C C . LEU A 1 112 ? -11.429 -2.851 1.321 1.00 87.62 112 LEU A C 1
ATOM 864 O O . LEU A 1 112 ? -12.173 -2.024 1.848 1.00 87.62 112 LEU A O 1
ATOM 868 N N . ASP A 1 113 ? -11.014 -3.951 1.944 1.00 85.56 113 ASP A N 1
ATOM 869 C CA . ASP A 1 113 ? -11.385 -4.290 3.317 1.00 85.56 113 ASP A CA 1
ATOM 870 C C . ASP A 1 113 ? -10.892 -3.246 4.322 1.00 85.56 113 ASP A C 1
ATOM 872 O O . ASP A 1 113 ? -11.670 -2.742 5.135 1.00 85.56 113 ASP A O 1
ATOM 876 N N . ALA A 1 114 ? -9.616 -2.858 4.228 1.00 90.88 114 ALA A N 1
ATOM 877 C CA . ALA A 1 114 ? -9.041 -1.820 5.079 1.00 90.88 114 ALA A CA 1
ATOM 878 C C . ALA A 1 114 ? -9.807 -0.497 4.939 1.00 90.88 114 ALA A C 1
ATOM 880 O O . ALA A 1 114 ? -10.046 0.203 5.929 1.00 90.88 114 ALA A O 1
ATOM 881 N N . VAL A 1 115 ? -10.213 -0.148 3.712 1.00 90.06 115 VAL A N 1
ATOM 882 C CA . VAL A 1 115 ? -11.019 1.044 3.429 1.00 90.06 115 VAL A CA 1
ATOM 883 C C . VAL A 1 115 ? -12.405 0.934 4.060 1.00 90.06 115 VAL A C 1
ATOM 885 O O . VAL A 1 115 ? -12.818 1.892 4.718 1.00 90.06 115 VAL A O 1
ATOM 888 N N . ALA A 1 116 ? -13.098 -0.194 3.890 1.00 85.56 116 ALA A N 1
ATOM 889 C CA . ALA A 1 116 ? -14.434 -0.420 4.437 1.00 85.56 116 ALA A CA 1
ATOM 890 C C . ALA A 1 116 ? -14.435 -0.327 5.970 1.00 85.56 116 ALA A C 1
ATOM 892 O O . ALA A 1 116 ? -15.148 0.508 6.527 1.00 85.56 116 ALA A O 1
ATOM 893 N N . LEU A 1 117 ? -13.539 -1.058 6.639 1.00 86.56 117 LEU A N 1
ATOM 894 C CA . LEU A 1 117 ? -13.365 -1.008 8.096 1.00 86.56 117 LEU A CA 1
ATOM 895 C C . LEU A 1 117 ? -13.047 0.409 8.580 1.00 86.56 117 LEU A C 1
ATOM 897 O O . LEU A 1 117 ? -13.634 0.917 9.533 1.00 86.56 117 LEU A O 1
ATOM 901 N N . SER A 1 118 ? -12.159 1.112 7.874 1.00 94.06 118 SER A N 1
ATOM 902 C CA . SER A 1 118 ? -11.820 2.493 8.223 1.00 94.06 118 SER A CA 1
ATOM 903 C C . SER A 1 118 ? -13.003 3.454 8.049 1.00 94.06 118 SER A C 1
ATOM 905 O O . SER A 1 118 ? -13.044 4.489 8.717 1.00 94.06 118 SER A O 1
ATOM 907 N N . GLN A 1 119 ? -13.925 3.193 7.116 1.00 90.94 119 GLN A N 1
ATOM 908 C CA . GLN A 1 119 ? -15.146 3.985 6.925 1.00 90.94 119 GLN A CA 1
ATOM 909 C C . GLN A 1 119 ? -16.189 3.679 8.001 1.00 90.94 119 GLN A C 1
ATOM 911 O O . GLN A 1 119 ? -16.808 4.611 8.520 1.00 90.94 119 GLN A O 1
ATOM 916 N N . GLU A 1 120 ? -16.349 2.408 8.359 1.00 86.25 120 GLU A N 1
ATOM 917 C CA . GLU A 1 120 ? -17.233 1.963 9.433 1.00 86.25 120 GLU A CA 1
ATOM 918 C C . GLU A 1 120 ? -16.802 2.559 10.776 1.00 86.25 120 GLU A C 1
ATOM 920 O O . GLU A 1 120 ? -17.596 3.249 11.417 1.00 86.25 120 GLU A O 1
ATOM 925 N N . PHE A 1 121 ? -15.509 2.456 11.115 1.00 92.94 121 PHE A N 1
ATOM 926 C CA . PHE A 1 121 ? -14.936 3.071 12.315 1.00 92.94 121 PHE A CA 1
ATOM 927 C C . PHE A 1 121 ? -15.253 4.566 12.377 1.00 92.94 121 PHE A C 1
ATOM 929 O O . PHE A 1 121 ? -15.711 5.084 13.390 1.00 92.94 121 PHE A O 1
ATOM 936 N N . ARG A 1 122 ? -15.037 5.282 11.266 1.00 91.94 122 ARG A N 1
ATOM 937 C CA . ARG A 1 122 ? -15.309 6.724 11.175 1.00 91.94 122 ARG A CA 1
ATOM 938 C C . ARG A 1 122 ? -16.782 7.064 11.348 1.00 91.94 122 ARG A C 1
ATOM 940 O O . ARG A 1 122 ? -17.084 8.157 11.820 1.00 91.94 122 ARG A O 1
ATOM 947 N N . THR A 1 123 ? -17.671 6.187 10.900 1.00 91.44 123 THR A N 1
ATOM 948 C CA . THR A 1 123 ? -19.115 6.391 11.008 1.00 91.44 123 THR A CA 1
ATOM 949 C C . THR A 1 123 ? -19.542 6.249 12.461 1.00 91.44 123 THR A C 1
ATOM 951 O O . THR A 1 123 ? -20.115 7.196 12.990 1.00 91.44 123 THR A O 1
ATOM 954 N N . LEU A 1 124 ? -19.145 5.158 13.123 1.00 88.31 124 LEU A N 1
ATOM 955 C CA . LEU A 1 124 ? -19.425 4.932 14.543 1.00 88.31 124 LEU A CA 1
ATOM 956 C C . LEU A 1 124 ? -18.786 6.009 15.430 1.00 88.31 124 LEU A C 1
ATOM 958 O O . LEU A 1 124 ? -19.459 6.635 16.243 1.00 88.31 124 LEU A O 1
ATOM 962 N N . ALA A 1 125 ? -17.504 6.315 15.216 1.00 93.12 125 ALA A N 1
ATOM 963 C CA . ALA A 1 125 ? -16.788 7.292 16.032 1.00 93.12 125 ALA A CA 1
ATOM 964 C C . ALA A 1 125 ? -17.401 8.696 15.935 1.00 93.12 125 ALA A C 1
ATOM 966 O O . ALA A 1 125 ? -17.373 9.453 16.899 1.00 93.12 125 ALA A O 1
ATOM 967 N N . ARG A 1 126 ? -17.979 9.067 14.785 1.00 92.00 126 ARG A N 1
ATOM 968 C CA . ARG A 1 126 ? -18.599 10.389 14.604 1.00 92.00 126 ARG A CA 1
ATOM 969 C C . ARG A 1 126 ? -19.794 10.608 15.529 1.00 92.00 126 ARG A C 1
ATOM 971 O O . ARG A 1 126 ? -20.078 11.752 15.867 1.00 92.00 126 ARG A O 1
ATOM 978 N N . GLU A 1 127 ? -20.494 9.546 15.900 1.00 91.31 127 GLU A N 1
ATOM 979 C CA . GLU A 1 127 ? -21.643 9.625 16.801 1.00 91.31 127 GLU A CA 1
ATOM 980 C C . GLU A 1 127 ? -21.211 9.814 18.261 1.00 91.31 127 GLU A C 1
ATOM 982 O O . GLU A 1 127 ? -21.992 10.312 19.068 1.00 91.31 127 GLU A O 1
ATOM 987 N N . MET A 1 128 ? -19.955 9.482 18.574 1.00 92.25 128 MET A N 1
ATOM 988 C CA . MET A 1 128 ? -19.394 9.494 19.927 1.00 92.25 128 MET A CA 1
ATOM 989 C C . MET A 1 128 ? -18.442 10.667 20.191 1.00 92.25 128 MET A C 1
ATOM 991 O O . MET A 1 128 ? -18.205 11.009 21.342 1.00 92.25 128 MET A O 1
ATOM 995 N N . VAL A 1 129 ? -17.879 11.274 19.141 1.00 92.25 129 VAL A N 1
ATOM 996 C CA . VAL A 1 129 ? -16.836 12.304 19.254 1.00 92.25 129 VAL A CA 1
ATOM 997 C C . VAL A 1 129 ? -17.421 13.707 19.091 1.00 92.25 129 VAL A C 1
ATOM 999 O O . VAL A 1 129 ? -17.937 14.074 18.030 1.00 92.25 129 VAL A O 1
ATOM 1002 N N . SER A 1 130 ? -17.270 14.530 20.126 1.00 90.00 130 SER A N 1
ATOM 1003 C CA . SER A 1 130 ? -17.586 15.956 20.105 1.00 90.00 130 SER A CA 1
ATOM 1004 C C . SER A 1 130 ? -16.598 16.754 19.233 1.00 90.00 130 SER A C 1
ATOM 1006 O O . SER A 1 130 ? -15.465 16.324 18.989 1.00 90.00 130 SER A O 1
ATOM 1008 N N . PRO A 1 131 ? -16.983 17.945 18.735 1.00 87.50 131 PRO A N 1
ATOM 1009 C CA . PRO A 1 131 ? -16.070 18.809 17.986 1.00 87.50 131 PRO A CA 1
ATOM 1010 C C . PRO A 1 131 ? -14.784 19.158 18.750 1.00 87.50 131 PRO A C 1
ATOM 1012 O O . PRO A 1 131 ? -13.715 19.222 18.146 1.00 87.50 131 PRO A O 1
ATOM 1015 N N . GLU A 1 132 ? -14.880 19.363 20.063 1.00 86.25 132 GLU A N 1
ATOM 1016 C CA . GLU A 1 132 ? -13.753 19.670 20.941 1.00 86.25 132 GLU A CA 1
ATOM 1017 C C . GLU A 1 132 ? -12.784 18.479 21.054 1.00 86.25 132 GLU A C 1
ATOM 1019 O O . GLU A 1 132 ? -11.573 18.651 20.874 1.00 86.25 132 GLU A O 1
ATOM 1024 N N . GLN A 1 133 ? -13.305 17.261 21.252 1.00 86.75 133 GLN A N 1
ATOM 1025 C CA . GLN A 1 133 ? -12.509 16.024 21.235 1.00 86.75 133 GLN A CA 1
ATOM 1026 C C . GLN A 1 133 ? -11.820 15.818 19.882 1.00 86.75 133 GLN A C 1
ATOM 1028 O O . GLN A 1 133 ? -10.660 15.410 19.814 1.00 86.75 133 GLN A O 1
ATOM 1033 N N . ALA A 1 134 ? -12.499 16.145 18.782 1.00 87.12 134 ALA A N 1
ATOM 1034 C CA . ALA A 1 134 ? -11.951 15.975 17.442 1.00 87.12 134 ALA A CA 1
ATOM 1035 C C . ALA A 1 134 ? -10.659 16.791 17.216 1.00 87.12 134 ALA A C 1
ATOM 1037 O O . ALA A 1 134 ? -9.723 16.315 16.561 1.00 87.12 134 ALA A O 1
ATOM 1038 N N . ASP A 1 135 ? -10.571 17.997 17.784 1.00 86.06 135 ASP A N 1
ATOM 1039 C CA . ASP A 1 135 ? -9.354 18.814 17.736 1.00 86.06 135 ASP A CA 1
ATOM 1040 C C . ASP A 1 135 ? -8.243 18.262 18.649 1.00 86.06 135 ASP A C 1
ATOM 1042 O O . ASP A 1 135 ? -7.067 18.269 18.260 1.00 86.06 135 ASP A O 1
ATOM 1046 N N . ALA A 1 136 ? -8.588 17.714 19.818 1.00 85.75 136 ALA A N 1
ATOM 1047 C CA . ALA A 1 136 ? -7.633 17.039 20.701 1.00 85.75 136 ALA A CA 1
ATOM 1048 C C . ALA A 1 136 ? -7.016 15.795 20.032 1.00 85.75 136 ALA A C 1
ATOM 1050 O O . ALA A 1 136 ? -5.785 15.668 19.958 1.00 85.75 136 ALA A O 1
ATOM 1051 N N . ILE A 1 137 ? -7.858 14.943 19.438 1.00 88.69 137 ILE A N 1
ATOM 1052 C CA . ILE A 1 137 ? -7.461 13.752 18.672 1.00 88.69 137 ILE A CA 1
ATOM 1053 C C . ILE A 1 137 ? -6.509 14.138 17.539 1.00 88.69 137 ILE A C 1
ATOM 1055 O O . ILE A 1 137 ? -5.462 13.506 17.354 1.00 88.69 137 ILE A O 1
ATOM 1059 N N . ARG A 1 138 ? -6.828 15.202 16.788 1.00 83.69 138 ARG A N 1
ATOM 1060 C CA . ARG A 1 138 ? -5.990 15.705 15.689 1.00 83.69 138 ARG A CA 1
ATOM 1061 C C . ARG A 1 138 ? -4.584 16.065 16.168 1.00 83.69 138 ARG A C 1
ATOM 1063 O O . ARG A 1 138 ? -3.602 15.688 15.524 1.00 83.69 138 ARG A O 1
ATOM 1070 N N . ASN A 1 139 ? -4.481 16.771 17.291 1.00 84.38 139 ASN A N 1
ATOM 1071 C CA . ASN A 1 139 ? -3.196 17.200 17.835 1.00 84.38 139 ASN A CA 1
ATOM 1072 C C . ASN A 1 139 ? -2.358 16.012 18.335 1.00 84.38 139 ASN A C 1
ATOM 1074 O O . ASN A 1 139 ? -1.181 15.917 17.980 1.00 84.38 139 ASN A O 1
ATOM 1078 N N . ARG A 1 140 ? -2.958 15.063 19.071 1.00 83.50 140 ARG A N 1
ATOM 1079 C CA . ARG A 1 140 ? -2.256 13.851 19.552 1.00 83.50 140 ARG A CA 1
ATOM 1080 C C . ARG A 1 140 ? -1.770 12.970 18.403 1.00 83.50 140 ARG A C 1
ATOM 1082 O O . ARG A 1 140 ? -0.626 12.515 18.393 1.00 83.50 140 ARG A O 1
ATOM 1089 N N . THR A 1 141 ? -2.621 12.776 17.400 1.00 83.75 141 THR A N 1
ATOM 1090 C CA . THR A 1 141 ? -2.333 11.932 16.235 1.00 83.75 141 THR A CA 1
ATOM 1091 C C . THR A 1 141 ? -1.122 12.427 15.442 1.00 83.75 141 THR A C 1
ATOM 1093 O O . THR A 1 141 ? -0.330 11.626 14.943 1.00 83.75 141 THR A O 1
ATOM 1096 N N . ARG A 1 142 ? -0.946 13.750 15.318 1.00 79.62 142 ARG A N 1
ATOM 1097 C CA . ARG A 1 142 ? 0.179 14.334 14.573 1.00 79.62 142 ARG A CA 1
ATOM 1098 C C . ARG A 1 142 ? 1.535 13.957 15.177 1.00 79.62 142 ARG A C 1
ATOM 1100 O O . ARG A 1 142 ? 2.476 13.754 14.419 1.00 79.62 142 ARG A O 1
ATOM 1107 N N . TYR A 1 143 ? 1.615 13.837 16.502 1.00 73.00 143 TYR A N 1
ATOM 1108 C CA . TYR A 1 143 ? 2.844 13.483 17.215 1.00 73.00 143 TYR A CA 1
ATOM 1109 C C . TYR A 1 143 ? 3.146 11.976 17.143 1.00 73.00 143 TYR A C 1
ATOM 1111 O O . TYR A 1 143 ? 4.256 11.587 16.792 1.00 73.00 143 TYR A O 1
ATOM 1119 N N . LYS A 1 144 ? 2.142 11.116 17.385 1.00 75.25 144 LYS A N 1
ATOM 1120 C CA . LYS A 1 144 ? 2.319 9.648 17.377 1.00 75.25 144 LYS A CA 1
ATOM 1121 C C . LYS A 1 144 ? 2.709 9.079 16.001 1.00 75.25 144 LYS A C 1
ATOM 1123 O O . LYS A 1 144 ? 3.433 8.093 15.938 1.00 75.25 144 LYS A O 1
ATOM 1128 N N . ASN A 1 145 ? 2.274 9.697 14.898 1.00 68.50 145 ASN A N 1
ATOM 1129 C CA . ASN A 1 145 ? 2.557 9.190 13.544 1.00 68.50 145 ASN A CA 1
ATOM 1130 C C . ASN A 1 145 ? 4.031 9.309 13.113 1.00 68.50 145 ASN A C 1
ATOM 1132 O O . ASN A 1 145 ? 4.392 8.732 12.089 1.00 68.50 145 ASN A O 1
ATOM 1136 N N . GLN A 1 146 ? 4.863 10.074 13.829 1.00 65.88 146 GLN A N 1
ATOM 1137 C CA . GLN A 1 146 ? 6.247 10.324 13.418 1.00 65.88 146 GLN A CA 1
ATOM 1138 C C . GLN A 1 146 ? 7.220 9.224 13.855 1.00 65.88 146 GLN A C 1
ATOM 1140 O O . GLN A 1 146 ? 8.126 8.913 13.096 1.00 65.88 146 GLN A O 1
ATOM 1145 N N . THR A 1 147 ? 7.016 8.611 15.021 1.00 69.31 147 THR A N 1
ATOM 1146 C CA . THR A 1 147 ? 8.002 7.708 15.642 1.00 69.31 147 THR A CA 1
ATOM 1147 C C . THR A 1 147 ? 7.680 6.220 15.498 1.00 69.31 147 THR A C 1
ATOM 1149 O O . THR A 1 147 ? 8.573 5.391 15.604 1.00 69.31 147 THR A O 1
ATOM 1152 N N . GLY A 1 148 ? 6.421 5.849 15.241 1.00 73.38 148 GLY A N 1
ATOM 1153 C CA . GLY A 1 148 ? 5.994 4.439 15.235 1.00 73.38 148 GLY A CA 1
ATOM 1154 C C . GLY A 1 148 ? 6.144 3.687 13.907 1.00 73.38 148 GLY A C 1
ATOM 1155 O O . GLY A 1 148 ? 5.757 2.529 13.835 1.00 73.38 148 GLY A O 1
ATOM 1156 N N . LEU A 1 149 ? 6.622 4.335 12.838 1.00 87.31 149 LEU A N 1
ATOM 1157 C CA . LEU A 1 149 ? 6.555 3.795 11.466 1.00 87.31 149 LEU A CA 1
ATOM 1158 C C . LEU A 1 149 ? 7.880 3.884 10.708 1.00 87.31 149 LEU A C 1
ATOM 1160 O O . LEU A 1 149 ? 7.898 3.736 9.484 1.00 87.31 149 LEU A O 1
ATOM 1164 N N . GLU A 1 150 ? 8.970 4.197 11.402 1.00 89.88 150 GLU A N 1
ATOM 1165 C CA . GLU A 1 150 ? 10.283 4.399 10.787 1.00 89.88 150 GLU A CA 1
ATOM 1166 C C . GLU A 1 150 ? 10.801 3.109 10.146 1.00 89.88 150 GLU A C 1
ATOM 1168 O O . GLU A 1 150 ? 11.236 3.144 8.999 1.00 89.88 150 GLU A O 1
ATOM 1173 N N . GLU A 1 151 ? 10.649 1.973 10.832 1.00 90.19 151 GLU A N 1
ATOM 1174 C CA . GLU A 1 151 ? 11.056 0.648 10.351 1.00 90.19 151 GLU A CA 1
ATOM 1175 C C . GLU A 1 151 ? 10.336 0.265 9.051 1.00 90.19 151 GLU A C 1
ATOM 1177 O O . GLU A 1 151 ? 10.978 0.132 8.010 1.00 90.19 151 GLU A O 1
ATOM 1182 N N . VAL A 1 152 ? 8.998 0.236 9.071 1.00 90.38 152 VAL A N 1
ATOM 1183 C CA . VAL A 1 152 ? 8.175 -0.062 7.883 1.00 90.38 152 VAL A CA 1
ATOM 1184 C C . VAL A 1 152 ? 8.446 0.941 6.753 1.00 90.38 152 VAL A C 1
ATOM 1186 O O . VAL A 1 152 ? 8.434 0.605 5.572 1.00 90.38 152 VAL A O 1
ATOM 1189 N N . SER A 1 153 ? 8.734 2.207 7.079 1.00 92.06 153 SER A N 1
ATOM 1190 C CA . SER A 1 153 ? 9.117 3.203 6.067 1.00 92.06 153 SER A CA 1
ATOM 1191 C C . SER A 1 153 ? 10.484 2.918 5.446 1.00 92.06 153 SER A C 1
ATOM 1193 O O . SER A 1 153 ? 10.654 3.135 4.246 1.00 92.06 153 SER A O 1
ATOM 1195 N N . GLY A 1 154 ? 11.450 2.463 6.245 1.00 93.50 154 GLY A N 1
ATOM 1196 C CA . GLY A 1 154 ? 12.763 2.029 5.779 1.00 93.50 154 GLY A CA 1
ATOM 1197 C C . GLY A 1 154 ? 12.650 0.838 4.833 1.00 93.50 154 GLY A C 1
ATOM 1198 O O . GLY A 1 154 ? 13.208 0.881 3.738 1.00 93.50 154 GLY A O 1
ATOM 1199 N N . GLU A 1 155 ? 11.850 -0.160 5.205 1.00 94.75 155 GLU A N 1
ATOM 1200 C CA . GLU A 1 155 ? 11.575 -1.337 4.379 1.00 94.75 155 GLU A CA 1
ATOM 1201 C C . GLU A 1 155 ? 10.906 -0.967 3.048 1.00 94.75 155 GLU A C 1
ATOM 1203 O O . GLU A 1 155 ? 11.395 -1.351 1.985 1.00 94.75 155 GLU A O 1
ATOM 1208 N N . ILE A 1 156 ? 9.863 -0.125 3.071 1.00 93.81 156 ILE A N 1
ATOM 1209 C CA . ILE A 1 156 ? 9.218 0.376 1.844 1.00 93.81 156 ILE A CA 1
ATOM 1210 C C . ILE A 1 156 ? 10.234 1.069 0.934 1.00 93.81 156 ILE A C 1
ATOM 1212 O O . ILE A 1 156 ? 10.181 0.896 -0.282 1.00 93.81 156 ILE A O 1
ATOM 1216 N N . ASN A 1 157 ? 11.145 1.873 1.491 1.00 94.44 157 ASN A N 1
ATOM 1217 C CA . ASN A 1 157 ? 12.162 2.557 0.695 1.00 94.44 157 ASN A CA 1
ATOM 1218 C C . ASN A 1 157 ? 13.164 1.571 0.079 1.00 94.44 157 ASN A C 1
ATOM 1220 O O . ASN A 1 157 ? 13.509 1.729 -1.091 1.00 94.44 157 ASN A O 1
ATOM 1224 N N . ALA A 1 158 ? 13.591 0.551 0.826 1.00 95.50 158 ALA A N 1
ATOM 1225 C CA . ALA A 1 158 ? 14.473 -0.495 0.318 1.00 95.50 158 ALA A CA 1
ATOM 1226 C C . ALA A 1 158 ? 13.808 -1.287 -0.821 1.00 95.50 158 ALA A C 1
ATOM 1228 O O . ALA A 1 158 ? 14.362 -1.364 -1.918 1.00 95.50 158 ALA A O 1
ATOM 1229 N N . LEU A 1 159 ? 12.580 -1.774 -0.610 1.00 94.12 159 LEU A N 1
ATOM 1230 C CA . LEU A 1 159 ? 11.800 -2.495 -1.623 1.00 94.12 159 LEU A CA 1
ATOM 1231 C C . LEU A 1 159 ? 11.519 -1.626 -2.853 1.00 94.12 159 LEU A C 1
ATOM 1233 O O . LEU A 1 159 ? 11.635 -2.083 -3.988 1.00 94.12 159 LEU A O 1
ATOM 1237 N N . LYS A 1 160 ? 11.208 -0.342 -2.650 1.00 94.06 160 LYS A N 1
ATOM 1238 C CA . LYS A 1 160 ? 11.029 0.620 -3.742 1.00 94.06 160 LYS A CA 1
ATOM 1239 C C . LYS A 1 160 ? 12.300 0.775 -4.568 1.00 94.06 160 LYS A C 1
ATOM 1241 O O . LYS A 1 160 ? 12.218 0.818 -5.794 1.00 94.06 160 LYS A O 1
ATOM 1246 N N . ASN A 1 161 ? 13.460 0.884 -3.928 1.00 92.56 161 ASN A N 1
ATOM 1247 C CA . ASN A 1 161 ? 14.736 0.998 -4.627 1.00 92.56 161 ASN A CA 1
ATOM 1248 C C . ASN A 1 161 ? 15.048 -0.274 -5.425 1.00 92.56 161 ASN A C 1
ATOM 1250 O O . ASN A 1 161 ? 15.387 -0.173 -6.602 1.00 92.56 161 ASN A O 1
ATOM 1254 N N . GLN A 1 162 ? 14.838 -1.455 -4.839 1.00 95.25 162 GLN A N 1
ATOM 1255 C CA . GLN A 1 162 ? 14.995 -2.741 -5.527 1.00 95.25 162 GLN A CA 1
ATOM 1256 C C . GLN A 1 162 ? 14.054 -2.876 -6.731 1.00 95.25 162 GLN A C 1
ATOM 1258 O O . GLN A 1 162 ? 14.497 -3.174 -7.840 1.00 95.25 162 GLN A O 1
ATOM 1263 N N . TYR A 1 163 ? 12.763 -2.590 -6.547 1.00 93.75 163 TYR A N 1
ATOM 1264 C CA . TYR A 1 163 ? 11.776 -2.625 -7.627 1.00 93.75 163 TYR A CA 1
ATOM 1265 C C . TYR A 1 163 ? 12.147 -1.655 -8.756 1.00 93.75 163 TYR A C 1
ATOM 1267 O O . TYR A 1 163 ? 12.150 -2.018 -9.931 1.00 93.75 163 TYR A O 1
ATOM 1275 N N . ASN A 1 164 ? 12.536 -0.427 -8.414 1.00 90.12 164 ASN A N 1
ATOM 1276 C CA . ASN A 1 164 ? 12.961 0.570 -9.392 1.00 90.12 164 ASN A CA 1
ATOM 1277 C C . ASN A 1 164 ? 14.224 0.149 -10.156 1.00 90.12 164 ASN A C 1
ATOM 1279 O O . ASN A 1 164 ? 14.308 0.375 -11.365 1.00 90.12 164 ASN A O 1
ATOM 1283 N N . ALA A 1 165 ? 15.195 -0.463 -9.474 1.00 91.44 165 ALA A N 1
ATOM 1284 C CA . ALA A 1 165 ? 16.395 -1.001 -10.102 1.00 91.44 165 ALA A CA 1
ATOM 1285 C C . ALA A 1 165 ? 16.041 -2.125 -11.085 1.00 91.44 165 ALA A C 1
ATOM 1287 O O . ALA A 1 165 ? 16.497 -2.102 -12.228 1.00 91.44 165 ALA A O 1
ATOM 1288 N N . GLN A 1 166 ? 15.153 -3.043 -10.695 1.00 93.31 166 GLN A N 1
ATOM 1289 C CA . GLN A 1 166 ? 14.656 -4.117 -11.557 1.00 93.31 166 GLN A CA 1
ATOM 1290 C C . GLN A 1 166 ? 13.930 -3.571 -12.799 1.00 93.31 166 GLN A C 1
ATOM 1292 O O . GLN A 1 166 ? 14.173 -4.023 -13.921 1.00 93.31 166 GLN A O 1
ATOM 1297 N N . VAL A 1 167 ? 13.066 -2.565 -12.628 1.00 88.62 167 VAL A N 1
ATOM 1298 C CA . VAL A 1 167 ? 12.389 -1.893 -13.749 1.00 88.62 167 VAL A CA 1
ATOM 1299 C C . VAL A 1 167 ? 13.415 -1.256 -14.687 1.00 88.62 167 VAL A C 1
ATOM 1301 O O . VAL A 1 167 ? 13.324 -1.437 -15.903 1.00 88.62 167 VAL A O 1
ATOM 1304 N N . MET A 1 168 ? 14.423 -0.567 -14.145 1.00 88.88 168 MET A N 1
ATOM 1305 C CA . MET A 1 168 ? 15.491 0.037 -14.943 1.00 88.88 168 MET A CA 1
ATOM 1306 C C . MET A 1 168 ? 16.294 -1.017 -15.715 1.00 88.88 168 MET A C 1
ATOM 1308 O O . MET A 1 168 ? 16.536 -0.840 -16.907 1.00 88.88 168 MET A O 1
ATOM 1312 N N . GLN A 1 169 ? 16.649 -2.141 -15.087 1.00 92.31 169 GLN A N 1
ATOM 1313 C CA . GLN A 1 169 ? 17.326 -3.258 -15.757 1.00 92.31 169 GLN A CA 1
ATOM 1314 C C . GLN A 1 169 ? 16.502 -3.800 -16.927 1.00 92.31 169 GLN A C 1
ATOM 1316 O O . GLN A 1 169 ? 17.044 -3.991 -18.013 1.00 92.31 169 GLN A O 1
ATOM 1321 N N . LYS A 1 170 ? 15.185 -3.984 -16.750 1.00 87.88 170 LYS A N 1
ATOM 1322 C CA . LYS A 1 170 ? 14.284 -4.435 -17.825 1.00 87.88 170 LYS A CA 1
ATOM 1323 C C . LYS A 1 170 ? 14.273 -3.450 -18.999 1.00 87.88 170 LYS A C 1
ATOM 1325 O O . LYS A 1 170 ? 14.288 -3.877 -20.152 1.00 87.88 170 LYS A O 1
ATOM 1330 N N . ILE A 1 171 ? 14.261 -2.144 -18.720 1.00 86.00 171 ILE A N 1
ATOM 1331 C CA . ILE A 1 171 ? 14.319 -1.096 -19.751 1.00 86.00 171 ILE A CA 1
ATOM 1332 C C . ILE A 1 171 ? 15.670 -1.134 -20.480 1.00 86.00 171 ILE A C 1
ATOM 1334 O O . ILE A 1 171 ? 15.689 -1.168 -21.707 1.00 86.00 171 ILE A O 1
ATOM 1338 N N . MET A 1 172 ? 16.787 -1.170 -19.750 1.00 88.25 172 MET A N 1
ATOM 1339 C CA . MET A 1 172 ? 18.133 -1.226 -20.335 1.00 88.25 172 MET A CA 1
ATOM 1340 C C . MET A 1 172 ? 18.337 -2.483 -21.187 1.00 88.25 172 MET A C 1
ATOM 1342 O O . MET A 1 172 ? 18.841 -2.387 -22.302 1.00 88.25 172 MET A O 1
ATOM 1346 N N . TYR A 1 173 ? 17.859 -3.637 -20.716 1.00 90.62 173 TYR A N 1
ATOM 1347 C CA . TYR A 1 173 ? 17.885 -4.892 -21.464 1.00 90.62 173 TYR A CA 1
ATOM 1348 C C . TYR A 1 173 ? 17.125 -4.784 -22.793 1.00 90.62 173 TYR A C 1
ATOM 1350 O O . TYR A 1 173 ? 17.660 -5.143 -23.840 1.00 90.62 173 TYR A O 1
ATOM 1358 N N . LYS A 1 174 ? 15.905 -4.227 -22.781 1.00 84.19 174 LYS A N 1
ATOM 1359 C CA . LYS A 1 174 ? 15.120 -3.984 -24.007 1.00 84.19 174 LYS A CA 1
ATOM 1360 C C . LYS A 1 174 ? 15.814 -3.003 -24.957 1.00 84.19 174 LYS A C 1
ATOM 1362 O O . LYS A 1 174 ? 15.746 -3.186 -26.167 1.00 84.19 174 LYS A O 1
ATOM 1367 N N . ALA A 1 175 ? 16.506 -2.005 -24.410 1.00 83.88 175 ALA A N 1
ATOM 1368 C CA . ALA A 1 175 ? 17.297 -1.047 -25.177 1.00 83.88 175 ALA A CA 1
ATOM 1369 C C . ALA A 1 175 ? 18.645 -1.605 -25.667 1.00 83.88 175 ALA A C 1
ATOM 1371 O O . ALA A 1 175 ? 19.350 -0.901 -26.384 1.00 83.88 175 ALA A O 1
ATOM 1372 N N . GLN A 1 176 ? 19.019 -2.831 -25.272 1.00 89.50 176 GLN A N 1
ATOM 1373 C CA . GLN A 1 176 ? 20.345 -3.417 -25.507 1.00 89.50 176 GLN A CA 1
ATOM 1374 C C . GLN A 1 176 ? 21.488 -2.536 -24.972 1.00 89.50 176 GLN A C 1
ATOM 1376 O O . GLN A 1 176 ? 22.560 -2.435 -25.564 1.00 89.50 176 GLN A O 1
ATOM 1381 N N . ILE A 1 177 ? 21.243 -1.876 -23.839 1.00 88.94 177 ILE A N 1
ATOM 1382 C CA . ILE A 1 177 ? 22.205 -1.027 -23.144 1.00 88.94 177 ILE A CA 1
ATOM 1383 C C . ILE A 1 177 ? 22.775 -1.809 -21.961 1.00 88.94 177 ILE A C 1
ATOM 1385 O O . ILE A 1 177 ? 22.059 -2.157 -21.023 1.00 88.94 177 ILE A O 1
ATOM 1389 N N . GLU A 1 178 ? 24.082 -2.048 -21.979 1.00 90.94 178 GLU A N 1
ATOM 1390 C CA . GLU A 1 178 ? 24.795 -2.700 -20.881 1.00 90.94 178 GLU A CA 1
ATOM 1391 C C . GLU A 1 178 ? 25.361 -1.647 -19.921 1.00 90.94 178 GLU A C 1
ATOM 1393 O O . GLU A 1 178 ? 26.442 -1.097 -20.130 1.00 90.94 178 GLU A O 1
ATOM 1398 N N . ASN A 1 179 ? 24.609 -1.334 -18.864 1.00 89.75 179 ASN A N 1
ATOM 1399 C CA . ASN A 1 179 ? 25.049 -0.401 -17.826 1.00 89.75 179 ASN A CA 1
ATOM 1400 C C . ASN A 1 179 ? 24.578 -0.840 -16.424 1.00 89.75 179 ASN A C 1
ATOM 1402 O O . ASN A 1 179 ? 23.627 -0.270 -15.883 1.00 89.75 179 ASN A O 1
ATOM 1406 N N . PRO A 1 180 ? 25.224 -1.853 -15.814 1.00 91.44 180 PRO A N 1
ATOM 1407 C CA . PRO A 1 180 ? 24.807 -2.381 -14.510 1.00 91.44 180 PRO A CA 1
ATOM 1408 C C . PRO A 1 180 ? 24.899 -1.335 -13.387 1.00 91.44 180 PRO A C 1
ATOM 1410 O O . PRO A 1 180 ? 24.073 -1.338 -12.475 1.00 91.44 180 PRO A O 1
ATOM 1413 N N . VAL A 1 181 ? 25.824 -0.374 -13.510 1.00 94.25 181 VAL A N 1
ATOM 1414 C CA . VAL A 1 181 ? 26.072 0.685 -12.517 1.00 94.25 181 VAL A CA 1
ATOM 1415 C C . VAL A 1 181 ? 24.822 1.525 -12.249 1.00 94.25 181 VAL A C 1
ATOM 1417 O O . VAL A 1 181 ? 24.591 1.942 -11.114 1.00 94.25 181 VAL A O 1
ATOM 1420 N N . LEU A 1 182 ? 23.989 1.764 -13.269 1.00 92.00 182 LEU A N 1
ATOM 1421 C CA . LEU A 1 182 ? 22.735 2.502 -13.101 1.00 92.00 182 LEU A CA 1
ATOM 1422 C C . LEU A 1 182 ? 21.768 1.778 -12.165 1.00 92.00 182 LEU A C 1
ATOM 1424 O O . LEU A 1 182 ? 21.190 2.405 -11.280 1.00 92.00 182 LEU A O 1
ATOM 1428 N N . ALA A 1 183 ? 21.603 0.469 -12.345 1.00 91.62 183 ALA A N 1
ATOM 1429 C CA . ALA A 1 183 ? 20.698 -0.321 -11.523 1.00 91.62 183 ALA A CA 1
ATOM 1430 C C . ALA A 1 183 ? 21.205 -0.442 -10.081 1.00 91.62 183 ALA A C 1
ATOM 1432 O O . ALA A 1 183 ? 20.444 -0.183 -9.153 1.00 91.62 183 ALA A O 1
ATOM 1433 N N . GLU A 1 184 ? 22.496 -0.730 -9.896 1.00 95.31 184 GLU A N 1
ATOM 1434 C CA . GLU A 1 184 ? 23.135 -0.808 -8.572 1.00 95.31 184 GLU A CA 1
ATOM 1435 C C . GLU A 1 184 ? 23.045 0.526 -7.808 1.00 95.31 184 GLU A C 1
ATOM 1437 O O . GLU A 1 184 ? 22.794 0.567 -6.599 1.00 95.31 184 GLU A O 1
ATOM 1442 N N . SER A 1 185 ? 23.196 1.650 -8.518 1.00 95.44 185 SER A N 1
ATOM 1443 C CA . SER A 1 185 ? 23.068 2.988 -7.926 1.00 95.44 185 SER A CA 1
ATOM 1444 C C . SER A 1 185 ? 21.636 3.295 -7.480 1.00 95.44 185 SER A C 1
ATOM 1446 O O . SER A 1 185 ? 21.445 3.983 -6.478 1.00 95.44 185 SER A O 1
ATOM 1448 N N . ILE A 1 186 ? 20.622 2.798 -8.198 1.00 92.25 186 ILE A N 1
ATOM 1449 C CA . ILE A 1 186 ? 19.217 2.919 -7.780 1.00 92.25 186 ILE A CA 1
ATOM 1450 C C . ILE A 1 186 ? 18.947 2.025 -6.571 1.00 92.25 186 ILE A C 1
ATOM 1452 O O . ILE A 1 186 ? 18.366 2.491 -5.594 1.00 92.25 186 ILE A O 1
ATOM 1456 N N . GLU A 1 187 ? 19.382 0.765 -6.622 1.00 94.38 187 GLU A N 1
ATOM 1457 C CA . GLU A 1 187 ? 19.135 -0.229 -5.575 1.00 94.38 187 GLU A CA 1
ATOM 1458 C C . GLU A 1 187 ? 19.711 0.214 -4.223 1.00 94.38 187 GLU A C 1
ATOM 1460 O O . GLU A 1 187 ? 19.029 0.167 -3.200 1.00 94.38 187 GLU A O 1
ATOM 1465 N N . SER A 1 188 ? 20.932 0.753 -4.234 1.00 95.56 188 SER A N 1
ATOM 1466 C CA . SER A 1 188 ? 21.594 1.322 -3.051 1.00 95.56 188 SER A CA 1
ATOM 1467 C C . SER A 1 188 ? 21.023 2.672 -2.590 1.00 95.56 188 SER A C 1
ATOM 1469 O O . SER A 1 188 ? 21.424 3.186 -1.546 1.00 95.56 188 SER A O 1
ATOM 1471 N N . GLY A 1 189 ? 20.104 3.277 -3.351 1.00 93.00 189 GLY A N 1
ATOM 1472 C CA . GLY A 1 189 ? 19.552 4.605 -3.074 1.00 93.00 189 GLY A CA 1
ATOM 1473 C C . GLY A 1 189 ? 20.501 5.771 -3.378 1.00 93.00 189 GLY A C 1
ATOM 1474 O O . GLY A 1 189 ? 20.178 6.915 -3.059 1.00 93.00 189 GLY A O 1
ATOM 1475 N N . GLY A 1 190 ? 21.653 5.518 -4.009 1.00 95.44 190 GLY A N 1
ATOM 1476 C CA . GLY A 1 190 ? 22.591 6.554 -4.453 1.00 95.44 190 GLY A CA 1
ATOM 1477 C C . GLY A 1 190 ? 22.085 7.378 -5.644 1.00 95.44 190 GLY A C 1
ATOM 1478 O O . GLY A 1 190 ? 22.592 8.471 -5.898 1.00 95.44 190 GLY A O 1
ATOM 1479 N N . MET A 1 191 ? 21.075 6.880 -6.366 1.00 93.44 191 MET A N 1
ATOM 1480 C CA . MET A 1 191 ? 20.475 7.541 -7.523 1.00 93.44 191 MET A CA 1
ATOM 1481 C C . MET A 1 191 ? 18.952 7.363 -7.564 1.00 93.44 191 MET A C 1
ATOM 1483 O O . MET A 1 191 ? 18.416 6.288 -7.319 1.00 93.44 191 MET A O 1
ATOM 1487 N N . THR A 1 192 ? 18.232 8.422 -7.933 1.00 89.69 192 THR A N 1
ATOM 1488 C CA . THR A 1 192 ? 16.786 8.355 -8.194 1.00 89.69 192 THR A CA 1
ATOM 1489 C C . THR A 1 192 ? 16.490 7.840 -9.605 1.00 89.69 192 THR A C 1
ATOM 1491 O O . THR A 1 192 ? 17.274 8.049 -10.532 1.00 89.69 192 THR A O 1
ATOM 1494 N N . VAL A 1 193 ? 15.302 7.262 -9.814 1.00 83.50 193 VAL A N 1
ATOM 1495 C CA . VAL A 1 193 ? 14.846 6.814 -11.147 1.00 83.50 193 VAL A CA 1
ATOM 1496 C C . VAL A 1 193 ? 14.917 7.934 -12.184 1.00 83.50 193 VAL A C 1
ATOM 1498 O O . VAL A 1 193 ? 15.357 7.699 -13.302 1.00 83.50 193 VAL A O 1
ATOM 1501 N N . ASN A 1 194 ? 14.556 9.167 -11.818 1.00 85.12 194 ASN A N 1
ATOM 1502 C CA . ASN A 1 194 ? 14.605 10.305 -12.739 1.00 85.12 194 ASN A CA 1
ATOM 1503 C C . ASN A 1 194 ? 16.034 10.602 -13.212 1.00 85.12 194 ASN A C 1
ATOM 1505 O O . ASN A 1 194 ? 16.249 10.834 -14.398 1.00 85.12 194 ASN A O 1
ATOM 1509 N N . GLN A 1 195 ? 17.015 10.559 -12.307 1.00 90.19 195 GLN A N 1
ATOM 1510 C CA . GLN A 1 195 ? 18.423 10.749 -12.667 1.00 90.19 195 GLN A CA 1
ATOM 1511 C C . GLN A 1 195 ? 18.915 9.630 -13.591 1.00 90.19 195 GLN A C 1
ATOM 1513 O O . GLN A 1 195 ? 19.549 9.915 -14.607 1.00 90.19 195 GLN A O 1
ATOM 1518 N N . ALA A 1 196 ? 18.574 8.378 -13.282 1.00 85.44 196 ALA A N 1
ATOM 1519 C CA . ALA A 1 196 ? 18.922 7.240 -14.126 1.00 85.44 196 ALA A CA 1
ATOM 1520 C C . ALA A 1 196 ? 18.262 7.326 -15.512 1.00 85.44 196 ALA A C 1
ATOM 1522 O O . ALA A 1 196 ? 18.912 7.069 -16.522 1.00 85.44 196 ALA A O 1
ATOM 1523 N N . MET A 1 197 ? 17.006 7.777 -15.582 1.00 83.19 197 MET A N 1
ATOM 1524 C CA . MET A 1 197 ? 16.295 8.014 -16.840 1.00 83.19 197 MET A CA 1
ATOM 1525 C C . MET A 1 197 ? 16.952 9.108 -17.688 1.00 83.19 197 MET A C 1
ATOM 1527 O O . MET A 1 197 ? 17.012 8.964 -18.905 1.00 83.19 197 MET A O 1
ATOM 1531 N N . GLU A 1 198 ? 17.466 10.188 -17.096 1.00 88.19 198 GLU A N 1
ATOM 1532 C CA . GLU A 1 198 ? 18.203 11.216 -17.850 1.00 88.19 198 GLU A CA 1
ATOM 1533 C C . GLU A 1 198 ? 19.535 10.689 -18.410 1.00 88.19 198 GLU A C 1
ATOM 1535 O O . GLU A 1 198 ? 19.893 10.978 -19.560 1.00 88.19 198 GLU A O 1
ATOM 1540 N N . GLN A 1 199 ? 20.249 9.856 -17.646 1.00 91.31 199 GLN A N 1
ATOM 1541 C CA . GLN A 1 199 ? 21.452 9.181 -18.147 1.00 91.31 199 G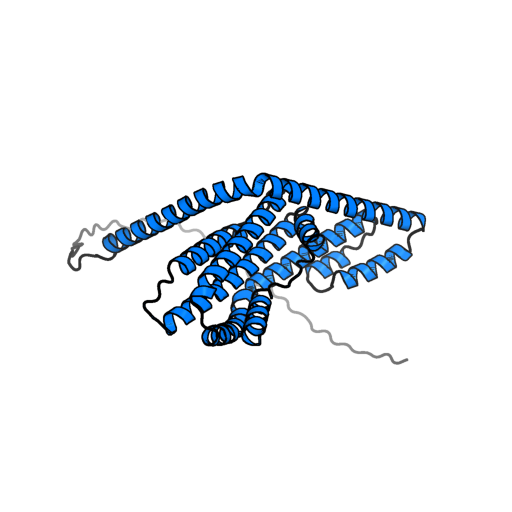LN A CA 1
ATOM 1542 C C . GLN A 1 199 ? 21.112 8.214 -19.286 1.00 91.31 199 GLN A C 1
ATOM 1544 O O . GLN A 1 199 ? 21.747 8.254 -20.342 1.00 91.31 199 GLN A O 1
ATOM 1549 N N . LEU A 1 200 ? 20.053 7.420 -19.120 1.00 85.31 200 LEU A N 1
ATOM 1550 C CA . LEU A 1 200 ? 19.562 6.510 -20.147 1.00 85.31 200 LEU A CA 1
ATOM 1551 C C . LEU A 1 200 ? 19.147 7.263 -21.418 1.00 85.31 200 LEU A C 1
ATOM 1553 O O . LEU A 1 200 ? 19.542 6.872 -22.510 1.00 85.31 200 LEU A O 1
ATOM 1557 N N . LYS A 1 201 ? 18.420 8.383 -21.307 1.00 86.12 201 LYS A N 1
ATOM 1558 C CA . LYS A 1 201 ? 18.054 9.233 -22.457 1.00 86.12 201 LYS A CA 1
ATOM 1559 C C . LYS A 1 201 ? 19.278 9.711 -23.230 1.00 86.12 201 LYS A C 1
ATOM 1561 O O . LYS A 1 201 ? 19.239 9.772 -24.456 1.00 86.12 201 LYS A O 1
ATOM 1566 N N . THR A 1 202 ? 20.356 10.058 -22.532 1.00 90.81 202 THR A N 1
ATOM 1567 C CA . THR A 1 202 ? 21.608 10.478 -23.173 1.00 90.81 202 THR A CA 1
ATOM 1568 C C . THR A 1 202 ? 22.220 9.334 -23.984 1.00 90.81 202 THR A C 1
ATOM 1570 O O . THR A 1 202 ? 22.646 9.552 -25.116 1.00 90.81 202 THR A O 1
ATOM 1573 N N . GLN A 1 203 ? 22.186 8.109 -23.455 1.00 88.56 203 GLN A N 1
ATOM 1574 C CA . GLN A 1 203 ? 22.644 6.913 -24.168 1.00 88.56 203 GLN A CA 1
ATOM 1575 C C . GLN A 1 203 ? 21.732 6.573 -25.358 1.00 88.56 203 GLN A C 1
ATOM 1577 O O . GLN A 1 203 ? 22.224 6.377 -26.467 1.00 88.56 203 GLN A O 1
ATOM 1582 N N . LEU A 1 204 ? 20.408 6.627 -25.184 1.00 83.38 204 LEU A N 1
ATOM 1583 C CA . LEU A 1 204 ? 19.428 6.418 -26.258 1.00 83.38 204 LEU A CA 1
ATOM 1584 C C . LEU A 1 204 ? 19.607 7.415 -27.412 1.00 83.38 204 LEU A C 1
ATOM 1586 O O . LEU A 1 204 ? 19.491 7.043 -28.576 1.00 83.38 204 LEU A O 1
ATOM 1590 N N . ARG A 1 205 ? 19.952 8.676 -27.122 1.00 88.81 205 ARG A N 1
ATOM 1591 C CA . ARG A 1 205 ? 20.231 9.692 -28.156 1.00 88.81 205 ARG A CA 1
ATOM 1592 C C . ARG A 1 205 ? 21.423 9.353 -29.048 1.00 88.81 205 ARG A C 1
ATOM 1594 O O . ARG A 1 205 ? 21.501 9.881 -30.152 1.00 88.81 205 ARG A O 1
ATOM 1601 N N . SER A 1 206 ? 22.330 8.500 -28.580 1.00 89.00 206 SER A N 1
ATOM 1602 C CA . SER A 1 206 ? 23.458 8.011 -29.377 1.00 89.00 206 SER A CA 1
ATOM 1603 C C . SER A 1 206 ? 23.116 6.789 -30.238 1.00 89.00 206 SER A C 1
ATOM 1605 O O . SER A 1 206 ? 23.911 6.410 -31.095 1.00 89.00 206 SER A O 1
ATOM 1607 N N . MET A 1 207 ? 21.931 6.193 -30.049 1.00 87.88 207 MET A N 1
ATOM 1608 C CA . MET A 1 207 ? 21.422 5.126 -30.911 1.00 87.88 207 MET A CA 1
ATOM 1609 C C . MET A 1 207 ? 20.965 5.678 -32.266 1.00 87.88 207 MET A C 1
ATOM 1611 O O . MET A 1 207 ? 20.687 6.869 -32.416 1.00 87.88 207 MET A O 1
ATOM 1615 N N . SER A 1 208 ? 20.846 4.790 -33.256 1.00 89.75 208 SER A N 1
ATOM 1616 C CA . SER A 1 208 ? 20.213 5.123 -34.533 1.00 89.75 208 SER A CA 1
ATOM 1617 C C . SER A 1 208 ? 18.747 5.529 -34.334 1.00 89.75 208 SER A C 1
ATOM 1619 O O . SER A 1 208 ? 18.098 5.093 -33.382 1.00 89.75 208 SER A O 1
ATOM 1621 N N . ALA A 1 209 ? 18.203 6.328 -35.258 1.00 89.31 209 ALA A N 1
ATOM 1622 C CA . ALA A 1 209 ? 16.788 6.713 -35.238 1.00 89.31 209 ALA A CA 1
ATOM 1623 C C . ALA A 1 209 ? 15.859 5.484 -35.227 1.00 89.31 209 ALA A C 1
ATOM 1625 O O . ALA A 1 209 ? 14.929 5.420 -34.434 1.00 89.31 209 ALA A O 1
ATOM 1626 N N . GLU A 1 210 ? 16.184 4.459 -36.019 1.00 87.88 210 GLU A N 1
ATOM 1627 C CA . GLU A 1 210 ? 15.461 3.181 -36.027 1.00 87.88 210 GLU A CA 1
ATOM 1628 C C . GLU A 1 210 ? 15.499 2.476 -34.659 1.00 87.88 210 GLU A C 1
ATOM 1630 O O . GLU A 1 210 ? 14.490 1.944 -34.201 1.00 87.88 210 GLU A O 1
ATOM 1635 N N . GLY A 1 211 ? 16.642 2.515 -33.963 1.00 84.06 211 GLY A N 1
ATOM 1636 C CA . GLY A 1 211 ? 16.768 1.970 -32.611 1.00 84.06 211 GLY A CA 1
ATOM 1637 C C . GLY A 1 211 ? 15.936 2.737 -31.579 1.00 84.06 211 GLY A C 1
ATOM 1638 O O . GLY A 1 211 ? 15.326 2.124 -30.703 1.00 84.06 211 GLY A O 1
ATOM 1639 N N . GLN A 1 212 ? 15.862 4.064 -31.705 1.00 81.56 212 GLN A N 1
ATOM 1640 C CA . GLN A 1 212 ? 15.019 4.910 -30.854 1.00 81.56 212 GLN A CA 1
ATOM 1641 C C . GLN A 1 212 ? 13.528 4.635 -31.082 1.00 81.56 212 GLN A C 1
ATOM 1643 O O . GLN A 1 212 ? 12.787 4.472 -30.110 1.00 81.56 212 GLN A O 1
ATOM 1648 N N . ASP A 1 213 ? 13.104 4.529 -32.342 1.00 84.94 213 ASP A N 1
ATOM 1649 C CA . ASP A 1 213 ? 11.717 4.239 -32.711 1.00 84.94 213 ASP A CA 1
ATOM 1650 C C . ASP A 1 213 ? 11.290 2.852 -32.218 1.00 84.94 213 ASP A C 1
ATOM 1652 O O . ASP A 1 213 ? 10.239 2.711 -31.587 1.00 84.94 213 ASP A O 1
ATOM 1656 N N . ASN A 1 214 ? 12.131 1.832 -32.421 1.00 84.94 214 ASN A N 1
ATOM 1657 C CA . ASN A 1 214 ? 11.861 0.479 -31.938 1.00 84.94 214 ASN A CA 1
ATOM 1658 C C . ASN A 1 214 ? 11.737 0.437 -30.405 1.00 84.94 214 ASN A C 1
ATOM 1660 O O . ASN A 1 214 ? 10.802 -0.155 -29.866 1.00 84.94 214 ASN A O 1
ATOM 1664 N N . MET A 1 215 ? 12.620 1.138 -29.686 1.00 79.06 215 MET A N 1
ATOM 1665 C CA . MET A 1 215 ? 12.531 1.239 -28.228 1.00 79.06 215 MET A CA 1
ATOM 1666 C C . MET A 1 215 ? 11.233 1.923 -27.779 1.00 79.06 215 MET A C 1
ATOM 1668 O O . MET A 1 215 ? 10.578 1.462 -26.842 1.00 79.06 215 MET A O 1
ATOM 1672 N N . GLY A 1 216 ? 10.829 2.998 -28.462 1.00 77.06 216 GLY A N 1
ATOM 1673 C CA . GLY A 1 216 ? 9.560 3.679 -28.209 1.00 77.06 216 GLY A CA 1
ATOM 1674 C C . GLY A 1 216 ? 8.357 2.747 -28.370 1.00 77.06 216 GLY A C 1
ATOM 1675 O O . GLY A 1 216 ? 7.491 2.707 -27.493 1.00 77.06 216 GLY A O 1
ATOM 1676 N N . LEU A 1 217 ? 8.336 1.945 -29.440 1.00 82.19 217 LEU A N 1
ATOM 1677 C CA . LEU A 1 217 ? 7.294 0.943 -29.681 1.00 82.19 217 LEU A CA 1
ATOM 1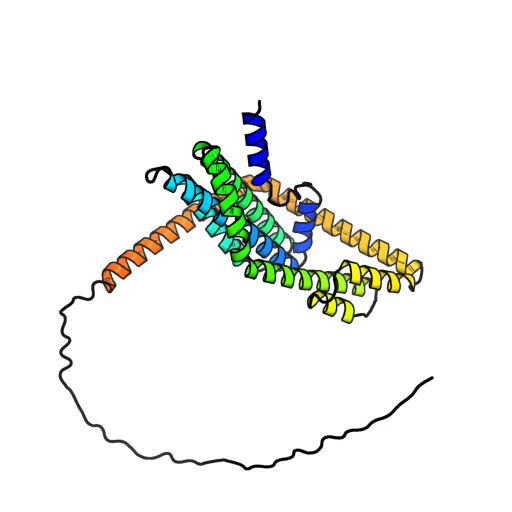678 C C . LEU A 1 217 ? 7.269 -0.133 -28.588 1.00 82.19 217 LEU A C 1
ATOM 1680 O O . LEU A 1 217 ? 6.206 -0.410 -28.033 1.00 82.19 217 LEU A O 1
ATOM 1684 N N . MET A 1 218 ? 8.427 -0.689 -28.218 1.00 76.81 218 MET A N 1
ATOM 1685 C CA . MET A 1 218 ? 8.526 -1.721 -27.178 1.00 76.81 218 MET A CA 1
ATOM 1686 C C . MET A 1 218 ? 8.073 -1.224 -25.799 1.00 76.81 218 MET A C 1
ATOM 1688 O O . MET A 1 218 ? 7.427 -1.964 -25.051 1.00 76.81 218 MET A O 1
ATOM 1692 N N . LEU A 1 219 ? 8.416 0.016 -25.436 1.00 78.62 219 LEU A N 1
ATOM 1693 C CA . LEU A 1 219 ? 7.959 0.634 -24.189 1.00 78.62 219 LEU A CA 1
ATOM 1694 C C . LEU A 1 219 ? 6.455 0.919 -24.218 1.00 78.62 219 LEU A C 1
ATOM 1696 O O . LEU A 1 219 ? 5.768 0.654 -23.232 1.00 78.62 219 LEU A O 1
ATOM 1700 N N . GLY A 1 220 ? 5.941 1.416 -25.346 1.00 77.75 220 GLY A N 1
ATOM 1701 C CA . GLY A 1 220 ? 4.512 1.659 -25.533 1.00 77.75 220 GLY A CA 1
ATOM 1702 C C . GLY A 1 220 ? 3.681 0.377 -25.446 1.00 77.75 220 GLY A C 1
ATOM 1703 O O . GLY A 1 220 ? 2.622 0.366 -24.819 1.00 77.75 220 GLY A O 1
ATOM 1704 N N . GLU A 1 221 ? 4.171 -0.724 -26.015 1.00 80.81 221 GLU A N 1
ATOM 1705 C CA . GLU A 1 221 ? 3.511 -2.028 -25.929 1.00 80.81 221 GLU A CA 1
ATOM 1706 C C . GLU A 1 221 ? 3.477 -2.566 -24.490 1.00 80.81 221 GLU A C 1
ATOM 1708 O O . GLU A 1 221 ? 2.431 -3.029 -24.036 1.00 80.81 221 GLU A O 1
ATOM 1713 N N . ASP A 1 222 ? 4.589 -2.470 -23.749 1.00 77.44 222 ASP A N 1
ATOM 1714 C CA . ASP A 1 222 ? 4.662 -2.898 -22.342 1.00 77.44 222 ASP A CA 1
ATOM 1715 C C . ASP A 1 222 ? 3.700 -2.087 -21.463 1.00 77.44 222 ASP A C 1
ATOM 1717 O O . ASP A 1 222 ? 2.967 -2.663 -20.661 1.00 77.44 222 ASP A O 1
ATOM 1721 N N . ALA A 1 223 ? 3.648 -0.765 -21.662 1.00 77.06 223 ALA A N 1
ATOM 1722 C CA . ALA A 1 223 ? 2.725 0.120 -20.956 1.00 77.06 223 ALA A CA 1
ATOM 1723 C C . ALA A 1 223 ? 1.255 -0.226 -21.255 1.00 77.06 223 ALA A C 1
ATOM 1725 O O . ALA A 1 223 ? 0.429 -0.297 -20.346 1.00 77.06 223 ALA A O 1
ATOM 1726 N N . ASN A 1 224 ? 0.920 -0.513 -22.516 1.00 80.06 224 ASN A N 1
ATOM 1727 C CA . ASN A 1 224 ? -0.434 -0.922 -22.888 1.00 80.06 224 ASN A CA 1
ATOM 1728 C C . ASN A 1 224 ? -0.818 -2.282 -22.287 1.00 80.06 224 ASN A C 1
ATOM 1730 O O . ASN A 1 224 ? -1.932 -2.431 -21.788 1.00 80.06 224 ASN A O 1
ATOM 1734 N N . LYS A 1 225 ? 0.095 -3.263 -22.294 1.00 85.56 225 LYS A N 1
ATOM 1735 C CA . LYS A 1 225 ? -0.126 -4.582 -21.673 1.00 85.56 225 LYS A CA 1
ATOM 1736 C C . LYS A 1 225 ? -0.417 -4.456 -20.182 1.00 85.56 225 LYS A C 1
ATOM 1738 O O . LYS A 1 225 ? -1.392 -5.026 -19.701 1.00 85.56 225 LYS A O 1
ATOM 1743 N N . LYS A 1 226 ? 0.393 -3.665 -19.481 1.00 80.56 226 LYS A N 1
ATOM 1744 C CA . LYS A 1 226 ? 0.230 -3.354 -18.058 1.00 80.56 226 LYS A CA 1
ATOM 1745 C C . LYS A 1 226 ? -1.115 -2.702 -17.746 1.00 80.56 226 LYS A C 1
ATOM 1747 O O . LYS A 1 226 ? -1.835 -3.175 -16.870 1.00 80.56 226 LYS A O 1
ATOM 1752 N N . LYS A 1 227 ? -1.515 -1.711 -18.545 1.00 81.81 227 LYS A N 1
ATOM 1753 C CA . LYS A 1 227 ? -2.823 -1.062 -18.422 1.00 81.81 227 LYS A CA 1
ATOM 1754 C C . LYS A 1 227 ? -3.985 -2.042 -18.600 1.00 81.81 227 LYS A C 1
ATOM 1756 O O . LYS A 1 227 ? -4.916 -2.035 -17.799 1.00 81.81 227 LYS A O 1
ATOM 1761 N N . VAL A 1 228 ? -3.941 -2.883 -19.636 1.00 86.44 228 VAL A N 1
ATOM 1762 C CA . VAL A 1 228 ? -4.987 -3.890 -19.898 1.00 86.44 228 VAL A CA 1
ATOM 1763 C C . VAL A 1 228 ? -5.052 -4.916 -18.767 1.00 86.44 228 VAL A C 1
ATOM 1765 O O . VAL A 1 228 ? -6.144 -5.240 -18.304 1.00 86.44 228 VAL A O 1
ATOM 1768 N N . PHE A 1 229 ? -3.899 -5.385 -18.283 1.00 85.94 229 PHE A N 1
ATOM 1769 C CA . PHE A 1 229 ? -3.816 -6.277 -17.127 1.00 85.94 229 PHE A CA 1
ATOM 1770 C C . PHE A 1 229 ? -4.457 -5.648 -15.884 1.00 85.94 229 PHE A C 1
ATOM 1772 O O . PHE A 1 229 ? -5.345 -6.251 -15.282 1.00 85.94 229 PHE A O 1
ATOM 1779 N N . GLY A 1 230 ? -4.080 -4.410 -15.549 1.00 82.06 230 GLY A N 1
ATOM 1780 C CA . GLY A 1 230 ? -4.647 -3.696 -14.409 1.00 82.06 230 GLY A CA 1
ATOM 1781 C C . GLY A 1 230 ? -6.164 -3.539 -14.510 1.00 82.06 230 GLY A C 1
ATOM 1782 O O . GLY A 1 230 ? -6.881 -3.791 -13.543 1.00 82.06 230 GLY A O 1
ATOM 1783 N N . GLN A 1 231 ? -6.679 -3.204 -15.696 1.00 86.25 231 GLN A N 1
ATOM 1784 C CA . GLN A 1 231 ? -8.121 -3.103 -15.932 1.00 86.25 231 GLN A CA 1
ATOM 1785 C C . GLN A 1 231 ? -8.839 -4.445 -15.733 1.00 86.25 231 GLN A C 1
ATOM 1787 O O . GLN A 1 231 ? -9.861 -4.487 -15.046 1.00 86.25 231 GLN A O 1
ATOM 1792 N N . ALA A 1 232 ? -8.288 -5.535 -16.273 1.00 85.81 232 ALA A N 1
ATOM 1793 C CA . ALA A 1 232 ? -8.869 -6.871 -16.156 1.00 85.81 232 ALA A CA 1
ATOM 1794 C C . ALA A 1 232 ? -8.915 -7.362 -14.698 1.00 85.81 232 ALA A C 1
ATOM 1796 O O . ALA A 1 232 ? -9.941 -7.878 -14.249 1.00 85.81 232 ALA A O 1
ATOM 1797 N N . VAL A 1 233 ? -7.836 -7.148 -13.934 1.00 84.00 233 VAL A N 1
ATOM 1798 C CA . VAL A 1 233 ? -7.796 -7.473 -12.499 1.00 84.00 233 VAL A CA 1
ATOM 1799 C C . VAL A 1 233 ? -8.878 -6.697 -11.752 1.00 84.00 233 VAL A C 1
ATOM 1801 O O . VAL A 1 233 ? -9.659 -7.290 -11.008 1.00 84.00 233 VAL A O 1
ATOM 1804 N N . MET A 1 234 ? -8.979 -5.386 -11.981 1.00 80.50 234 MET A N 1
ATOM 1805 C CA . MET A 1 234 ? -9.957 -4.541 -11.292 1.00 80.50 234 MET A CA 1
ATOM 1806 C C . MET A 1 234 ? -11.405 -4.925 -11.619 1.00 80.50 234 MET A C 1
ATOM 1808 O O . MET A 1 234 ? -12.262 -4.911 -10.735 1.00 80.50 234 MET A O 1
ATOM 1812 N N . GLU A 1 235 ? -11.699 -5.298 -12.864 1.00 83.94 235 GLU A N 1
ATOM 1813 C CA . GLU A 1 235 ? -13.029 -5.764 -13.270 1.00 83.94 235 GLU A CA 1
ATOM 1814 C C . GLU A 1 235 ? -13.399 -7.098 -12.603 1.00 83.94 235 GLU A C 1
ATOM 1816 O O . GLU A 1 235 ? -14.492 -7.241 -12.039 1.00 83.94 235 GLU A O 1
ATOM 1821 N N . LYS A 1 236 ? -12.461 -8.052 -12.570 1.00 81.50 236 LYS A N 1
ATOM 1822 C CA . LYS A 1 236 ? -12.627 -9.339 -11.877 1.00 81.50 236 LYS A CA 1
ATOM 1823 C C . LYS A 1 236 ? -12.786 -9.160 -10.369 1.00 81.50 236 LYS A C 1
ATOM 1825 O O . LYS A 1 236 ? -13.564 -9.870 -9.725 1.00 81.50 236 LYS A O 1
ATOM 1830 N N . VAL A 1 237 ? -12.071 -8.197 -9.786 1.00 77.56 237 VAL A N 1
ATOM 1831 C CA . VAL A 1 237 ? -12.226 -7.852 -8.375 1.00 77.56 237 VAL A CA 1
ATOM 1832 C C . VAL A 1 237 ? -13.630 -7.302 -8.125 1.00 77.56 237 VAL A C 1
ATOM 1834 O O . VAL A 1 237 ? -14.317 -7.829 -7.255 1.00 77.56 237 VAL A O 1
ATOM 1837 N N . LYS A 1 238 ? -14.096 -6.320 -8.902 1.00 76.88 238 LYS A N 1
ATOM 1838 C CA . LYS A 1 238 ? -15.429 -5.717 -8.724 1.00 76.88 238 LYS A CA 1
ATOM 1839 C C . LYS A 1 238 ? -16.564 -6.731 -8.863 1.00 76.88 238 LYS A C 1
ATOM 1841 O O . LYS A 1 238 ? -17.482 -6.730 -8.049 1.00 76.88 238 LYS A O 1
ATOM 1846 N N . THR A 1 239 ? -16.478 -7.617 -9.854 1.00 76.50 239 THR A N 1
ATOM 1847 C CA . THR A 1 239 ? -17.537 -8.597 -10.158 1.00 76.50 239 THR A CA 1
ATOM 1848 C C . THR A 1 239 ? -17.775 -9.569 -9.001 1.00 76.50 239 THR A C 1
ATOM 1850 O O . THR A 1 239 ? -18.911 -9.921 -8.704 1.00 76.50 239 THR A O 1
ATOM 1853 N N . ASN A 1 240 ? -16.712 -9.929 -8.286 1.00 72.00 240 ASN A N 1
ATOM 1854 C CA . ASN A 1 240 ? -16.753 -10.922 -7.211 1.00 72.00 240 ASN A CA 1
ATOM 1855 C C . ASN A 1 240 ? -16.649 -10.277 -5.816 1.00 72.00 240 ASN A C 1
ATOM 1857 O O . ASN A 1 240 ? -16.442 -10.971 -4.822 1.00 72.00 240 ASN A O 1
ATOM 1861 N N . GLN A 1 241 ? -16.745 -8.947 -5.722 1.00 70.06 241 GLN A N 1
ATOM 1862 C CA . GLN A 1 241 ? -16.495 -8.221 -4.478 1.00 70.06 241 GLN A CA 1
ATOM 1863 C C . GLN A 1 241 ? -17.502 -8.597 -3.384 1.00 70.06 241 GLN A C 1
ATOM 1865 O O . GLN A 1 241 ? -17.101 -8.838 -2.250 1.00 70.06 241 GLN A O 1
ATOM 1870 N N . ALA A 1 242 ? -18.793 -8.691 -3.719 1.00 64.31 242 ALA A N 1
ATOM 1871 C CA . ALA A 1 242 ? -19.845 -8.988 -2.745 1.00 64.31 242 ALA A CA 1
ATOM 1872 C C . ALA A 1 242 ? -19.689 -10.383 -2.114 1.00 64.31 242 ALA A C 1
ATOM 1874 O O . ALA A 1 242 ? -19.720 -10.514 -0.893 1.00 64.31 242 ALA A O 1
ATOM 1875 N N . GLU A 1 243 ? -19.451 -11.409 -2.936 1.00 69.94 243 GLU A N 1
ATOM 1876 C CA . GLU A 1 243 ? -19.242 -12.784 -2.464 1.00 69.94 243 GLU A CA 1
ATOM 1877 C C . GLU A 1 243 ? -17.977 -12.896 -1.604 1.00 69.94 243 GLU A C 1
ATOM 1879 O O . GLU A 1 243 ? -17.986 -13.544 -0.559 1.00 69.94 243 GLU A O 1
ATOM 1884 N N . ARG A 1 244 ? -16.892 -12.208 -1.987 1.00 66.44 244 ARG A N 1
ATOM 1885 C CA . ARG A 1 244 ? -15.629 -12.260 -1.238 1.00 66.44 244 ARG A CA 1
ATOM 1886 C C . ARG A 1 244 ? -15.676 -11.507 0.085 1.00 66.44 244 ARG A C 1
ATOM 1888 O O . ARG A 1 244 ? -15.094 -11.993 1.052 1.00 66.44 244 ARG A O 1
ATOM 1895 N N . VAL A 1 245 ? -16.360 -10.361 0.144 1.00 62.56 245 VAL A N 1
ATOM 1896 C CA . VAL A 1 245 ? -16.594 -9.637 1.406 1.00 62.56 245 VAL A CA 1
ATOM 1897 C C . VAL A 1 245 ? -17.351 -10.532 2.386 1.00 62.56 245 VAL A C 1
ATOM 1899 O O . VAL A 1 245 ? -17.008 -10.573 3.565 1.00 62.56 245 VAL A O 1
ATOM 1902 N N . GLN A 1 246 ? -18.323 -11.304 1.895 1.00 66.69 246 GLN A N 1
ATOM 1903 C CA . GLN A 1 246 ? -19.063 -12.254 2.718 1.00 66.69 246 GLN A CA 1
ATOM 1904 C C . GLN A 1 246 ? -18.198 -13.437 3.187 1.00 66.69 246 GLN A C 1
ATOM 1906 O O . GLN A 1 246 ? -18.182 -13.738 4.375 1.00 66.69 246 GLN A O 1
ATOM 1911 N N . SER A 1 247 ? -17.420 -14.079 2.310 1.00 71.75 247 SER A N 1
ATOM 1912 C CA . SER A 1 247 ? -16.539 -15.181 2.737 1.00 71.75 247 SER A CA 1
ATOM 1913 C C . SER A 1 247 ? -15.474 -14.735 3.743 1.00 71.75 247 SER A C 1
ATOM 1915 O O . SER A 1 247 ? -15.161 -15.466 4.680 1.00 71.75 247 SER A O 1
ATOM 1917 N N . ARG A 1 248 ? -14.929 -13.521 3.589 1.00 63.59 248 ARG A N 1
ATOM 1918 C CA . ARG A 1 248 ? -13.938 -12.987 4.529 1.00 63.59 248 ARG A CA 1
ATOM 1919 C C . ARG A 1 248 ? -14.543 -12.546 5.849 1.00 63.59 248 ARG A C 1
ATOM 1921 O O . ARG A 1 248 ? -13.889 -12.728 6.868 1.00 63.59 248 ARG A O 1
ATOM 1928 N N . SER A 1 249 ? -15.765 -12.014 5.878 1.00 61.66 249 SER A N 1
ATOM 1929 C CA . SER A 1 249 ? -16.419 -11.728 7.160 1.00 61.66 249 SER A CA 1
ATOM 1930 C C . SER A 1 249 ? -16.645 -13.019 7.954 1.00 61.66 249 SER A C 1
ATOM 1932 O O . SER A 1 249 ? -16.347 -13.063 9.146 1.00 61.66 249 SER A O 1
ATOM 1934 N N . GLU A 1 250 ? -17.045 -14.105 7.289 1.00 71.94 250 GLU A N 1
ATOM 1935 C CA . GLU A 1 250 ? -17.160 -15.435 7.898 1.00 71.94 250 GLU A CA 1
ATOM 1936 C C . GLU A 1 250 ? -15.805 -15.959 8.412 1.00 71.94 250 GLU A C 1
ATOM 1938 O O . GLU A 1 250 ? -15.706 -16.436 9.547 1.00 71.94 250 GLU A O 1
ATOM 1943 N N . GLU A 1 251 ? -14.738 -15.823 7.620 1.00 69.69 251 GLU A N 1
ATOM 1944 C CA . GLU A 1 251 ? -13.386 -16.228 8.017 1.00 69.69 251 GLU A CA 1
ATOM 1945 C C . GLU A 1 251 ? -12.836 -15.392 9.183 1.00 69.69 251 GLU A C 1
ATOM 1947 O O . GLU A 1 251 ? -12.252 -15.945 10.118 1.00 69.69 251 GLU A O 1
ATOM 1952 N N . ARG A 1 252 ? -13.080 -14.077 9.190 1.00 65.75 252 ARG A N 1
ATOM 1953 C CA . ARG A 1 252 ? -12.703 -13.183 10.294 1.00 65.75 252 ARG A CA 1
ATOM 1954 C C . ARG A 1 252 ? -13.446 -13.524 11.572 1.00 65.75 252 ARG A C 1
ATOM 1956 O O . ARG A 1 252 ? -12.811 -13.596 12.619 1.00 65.75 252 ARG A O 1
ATOM 1963 N N . VAL A 1 253 ? -14.747 -13.805 11.499 1.00 64.62 253 VAL A N 1
ATOM 1964 C CA . VAL A 1 253 ? -15.529 -14.271 12.654 1.00 64.62 253 VAL A CA 1
ATOM 1965 C C . VAL A 1 253 ? -14.944 -15.575 13.196 1.00 64.62 253 VAL A C 1
ATOM 1967 O O . VAL A 1 253 ? -14.729 -15.706 14.401 1.00 64.62 253 VAL A O 1
ATOM 1970 N N . MET A 1 254 ? -14.606 -16.522 12.320 1.00 70.44 254 MET A N 1
ATOM 1971 C CA . MET A 1 254 ? -13.969 -17.778 12.719 1.00 70.44 254 MET A CA 1
ATOM 1972 C C . MET A 1 254 ? -12.580 -17.570 13.340 1.00 70.44 254 MET A C 1
ATOM 1974 O O . MET A 1 254 ? -12.249 -18.204 14.344 1.00 70.44 254 MET A O 1
ATOM 1978 N N . ASN A 1 255 ? -11.754 -16.687 12.778 1.00 62.97 255 ASN A N 1
ATOM 1979 C CA . ASN A 1 255 ? -10.414 -16.399 13.290 1.00 62.97 255 ASN A CA 1
ATOM 1980 C C . ASN A 1 255 ? -10.455 -15.611 14.609 1.00 62.97 255 ASN A C 1
ATOM 1982 O O . ASN A 1 255 ? -9.692 -15.926 15.525 1.00 62.97 255 ASN A O 1
ATOM 1986 N N . ALA A 1 256 ? -11.390 -14.671 14.762 1.00 61.34 256 ALA A N 1
ATOM 1987 C CA . ALA A 1 256 ? -11.652 -13.975 16.018 1.00 61.34 256 ALA A CA 1
ATOM 1988 C C . ALA A 1 256 ? -12.097 -14.956 17.116 1.00 61.34 256 ALA A C 1
ATOM 1990 O O . ALA A 1 256 ? -11.538 -14.946 18.213 1.00 61.34 256 ALA A O 1
ATOM 1991 N N . GLN A 1 257 ? -13.009 -15.885 16.803 1.00 68.38 257 GLN A N 1
ATOM 1992 C CA . GLN A 1 257 ? -13.413 -16.949 17.730 1.00 68.38 257 GLN A CA 1
ATOM 1993 C C . GLN A 1 257 ? -12.236 -17.849 18.125 1.00 68.38 257 GLN A C 1
ATOM 1995 O O . GLN A 1 257 ? -12.073 -18.170 19.302 1.00 68.38 257 GLN A O 1
ATOM 2000 N N . LYS A 1 258 ? -11.377 -18.244 17.175 1.00 68.69 258 LYS A N 1
ATOM 2001 C CA . LYS A 1 258 ? -10.169 -19.034 17.477 1.00 68.69 258 LYS A CA 1
ATOM 2002 C C . LYS A 1 258 ? -9.222 -18.293 18.422 1.00 68.69 258 LYS A C 1
ATOM 2004 O O . LYS A 1 258 ? -8.677 -18.914 19.334 1.00 68.69 258 LYS A O 1
ATOM 2009 N N . LEU A 1 259 ? -9.036 -16.988 18.227 1.00 63.59 259 LEU A N 1
ATOM 2010 C CA . LEU A 1 259 ? -8.205 -16.155 19.099 1.00 63.59 259 LEU A CA 1
ATOM 2011 C C . LEU A 1 259 ? -8.809 -16.017 20.502 1.00 63.59 259 LEU A C 1
ATOM 2013 O O . LEU A 1 259 ? -8.080 -16.165 21.481 1.00 63.59 259 LEU A O 1
ATOM 2017 N N . GLU A 1 260 ? -10.125 -15.830 20.621 1.00 66.94 260 GLU A N 1
ATOM 2018 C CA . GLU A 1 260 ? -10.812 -15.774 21.917 1.00 66.94 260 GLU A CA 1
ATOM 2019 C C . GLU A 1 260 ? -10.731 -17.119 22.664 1.00 66.94 260 GLU A C 1
ATOM 2021 O O . GLU A 1 260 ? -10.431 -17.172 23.860 1.00 66.94 260 GLU A O 1
ATOM 2026 N N . VAL A 1 261 ? -10.924 -18.234 21.952 1.00 61.66 261 VAL A N 1
ATOM 2027 C CA . VAL A 1 261 ? -10.754 -19.587 22.503 1.00 61.66 261 VAL A CA 1
ATOM 2028 C C . VAL A 1 261 ? -9.310 -19.805 22.953 1.00 61.66 261 VAL A C 1
ATOM 2030 O O . VAL A 1 261 ? -9.090 -20.305 24.056 1.00 61.66 261 VAL A O 1
ATOM 2033 N N . SER A 1 262 ? -8.328 -19.396 22.149 1.00 54.97 262 SER A N 1
ATOM 2034 C CA . SER A 1 262 ? -6.907 -19.476 22.499 1.00 54.97 262 SER A CA 1
ATOM 2035 C C . SER A 1 262 ? -6.578 -18.652 23.749 1.00 54.97 262 SER A C 1
ATOM 2037 O O . SER A 1 262 ? -5.916 -19.155 24.659 1.00 54.97 262 SER A O 1
ATOM 2039 N N . ALA A 1 263 ? -7.108 -17.430 23.857 1.00 62.91 263 ALA A N 1
ATOM 2040 C CA . ALA A 1 263 ? -6.931 -16.569 25.024 1.00 62.91 263 ALA A CA 1
ATOM 2041 C C . ALA A 1 263 ? -7.525 -17.200 26.296 1.00 62.91 263 ALA A C 1
ATOM 2043 O O . ALA A 1 263 ? -6.835 -17.302 27.310 1.00 62.91 263 ALA A O 1
ATOM 2044 N N . ARG A 1 264 ? -8.752 -17.737 26.229 1.00 64.38 264 ARG A N 1
ATOM 2045 C CA . ARG A 1 264 ? -9.384 -18.460 27.352 1.00 64.38 264 ARG A CA 1
ATOM 2046 C C . ARG A 1 264 ? -8.632 -19.740 27.732 1.00 64.38 264 ARG A C 1
ATOM 2048 O O . ARG A 1 264 ? -8.604 -20.127 28.901 1.00 64.38 264 ARG A O 1
ATOM 2055 N N . VAL A 1 265 ? -8.043 -20.442 26.761 1.00 57.19 265 VAL A N 1
ATOM 2056 C CA . VAL A 1 265 ? -7.212 -21.632 27.013 1.00 57.19 265 VAL A CA 1
ATOM 2057 C C . VAL A 1 265 ? -5.904 -21.240 27.702 1.00 57.19 265 VAL A C 1
ATOM 2059 O O . VAL A 1 265 ? -5.535 -21.879 28.687 1.00 57.19 265 VAL A O 1
ATOM 2062 N N . MET A 1 266 ? -5.248 -20.168 27.254 1.00 47.97 266 MET A N 1
ATOM 2063 C CA . MET A 1 266 ? -4.052 -19.610 27.893 1.00 47.97 266 MET A CA 1
ATOM 2064 C C . MET A 1 266 ? -4.332 -19.126 29.318 1.00 47.97 266 MET A C 1
ATOM 2066 O O . MET A 1 266 ? -3.556 -19.434 30.218 1.00 47.97 266 MET A O 1
ATOM 2070 N N . GLU A 1 267 ? -5.467 -18.471 29.559 1.00 69.31 267 GLU A N 1
ATOM 2071 C CA . GLU A 1 267 ? -5.904 -18.057 30.896 1.00 69.31 267 GLU A CA 1
ATOM 2072 C C . GLU A 1 267 ? -6.126 -19.268 31.819 1.00 69.31 267 GLU A C 1
ATOM 2074 O O . GLU A 1 267 ? -5.650 -19.295 32.954 1.00 69.31 267 GLU A O 1
ATOM 2079 N N . LYS A 1 268 ? -6.771 -20.337 31.328 1.00 67.62 268 LYS A N 1
ATOM 2080 C CA . LYS A 1 268 ? -6.939 -21.587 32.092 1.00 67.62 268 LYS A CA 1
ATOM 2081 C C . LYS A 1 268 ? -5.616 -22.299 32.363 1.00 67.62 268 LYS A C 1
ATOM 2083 O O . LYS A 1 268 ? -5.463 -22.895 33.431 1.00 67.62 268 LYS A O 1
ATOM 2088 N N . LEU A 1 269 ? -4.674 -22.267 31.421 1.00 57.81 269 LEU A N 1
ATOM 2089 C CA . LEU A 1 269 ? -3.330 -22.812 31.612 1.00 57.81 269 LEU A CA 1
ATOM 2090 C C . LEU A 1 269 ? -2.562 -21.982 32.645 1.00 57.81 269 LEU A C 1
ATOM 2092 O O . LEU A 1 269 ? -2.026 -22.555 33.586 1.00 57.81 269 LEU A O 1
ATOM 2096 N N . GLN A 1 270 ? -2.591 -20.652 32.566 1.00 62.12 270 GLN A N 1
ATOM 2097 C CA . GLN A 1 270 ? -1.990 -19.774 33.572 1.00 62.12 270 GLN A CA 1
ATOM 2098 C C . GLN A 1 270 ? -2.651 -19.916 34.948 1.00 62.12 270 GLN A C 1
ATOM 2100 O O . GLN A 1 270 ? -1.950 -19.933 35.949 1.00 62.12 270 GLN A O 1
ATOM 2105 N N . ALA A 1 271 ? -3.964 -20.121 35.040 1.00 70.94 271 ALA A N 1
ATOM 2106 C CA . ALA A 1 271 ? -4.629 -20.405 36.312 1.00 70.94 271 ALA A CA 1
ATOM 2107 C C . ALA A 1 271 ? -4.251 -21.785 36.888 1.00 70.94 271 ALA A C 1
ATOM 2109 O O . ALA A 1 271 ? -4.247 -21.969 38.108 1.00 70.94 271 ALA A O 1
ATOM 2110 N N . ARG A 1 272 ? -3.928 -22.760 36.024 1.00 64.88 272 ARG A N 1
ATOM 2111 C CA . ARG A 1 272 ? -3.447 -24.095 36.420 1.00 64.88 272 ARG A CA 1
ATOM 2112 C C . ARG A 1 272 ? -1.966 -24.115 36.797 1.00 64.88 272 ARG A C 1
ATOM 2114 O O . ARG A 1 272 ? -1.611 -24.839 37.718 1.00 64.88 272 ARG A O 1
ATOM 2121 N N . PHE A 1 273 ? -1.126 -23.337 36.120 1.00 58.66 273 PHE A N 1
ATOM 2122 C CA . PHE A 1 273 ? 0.327 -23.317 36.330 1.00 58.66 273 PHE A CA 1
ATOM 2123 C C . PHE A 1 273 ? 0.812 -22.166 37.226 1.00 58.66 273 PHE A C 1
ATOM 2125 O O . PHE A 1 273 ? 1.863 -22.279 37.841 1.00 58.66 273 PHE A O 1
ATOM 2132 N N . GLY A 1 274 ? 0.036 -21.089 37.354 1.00 49.75 274 GLY A N 1
ATOM 2133 C CA . GLY A 1 274 ? 0.265 -19.967 38.273 1.00 49.75 274 GLY A CA 1
ATOM 2134 C C . GLY A 1 274 ? -0.246 -20.224 39.693 1.00 49.75 274 GLY A C 1
ATOM 2135 O O . GLY A 1 274 ? 0.106 -19.499 40.618 1.00 49.75 274 GLY A O 1
ATOM 2136 N N . LYS A 1 275 ? -1.021 -21.298 39.895 1.00 50.19 275 LYS A N 1
ATOM 2137 C CA . LYS A 1 275 ? -1.207 -21.924 41.208 1.00 50.19 275 LYS A CA 1
ATOM 2138 C C . LYS A 1 275 ? -0.151 -23.005 41.396 1.00 50.19 275 LYS A C 1
ATOM 2140 O O . LYS A 1 275 ? -0.475 -24.187 41.470 1.00 50.19 275 LYS A O 1
ATOM 2145 N N . THR A 1 276 ? 1.116 -22.619 41.502 1.00 48.06 276 THR A N 1
ATOM 2146 C CA . THR A 1 276 ? 2.050 -23.457 42.253 1.00 48.06 276 THR A CA 1
ATOM 2147 C C . THR A 1 276 ? 1.479 -23.552 43.669 1.00 48.06 276 THR A C 1
ATOM 2149 O O . THR A 1 276 ? 1.291 -22.515 44.312 1.00 48.06 276 THR A O 1
ATOM 2152 N N . PRO A 1 277 ? 1.139 -24.749 44.176 1.00 44.00 277 PRO A N 1
ATOM 2153 C CA . PRO A 1 277 ? 0.790 -24.879 45.572 1.00 44.00 277 PRO A CA 1
ATOM 2154 C C . PRO A 1 277 ? 2.038 -24.501 46.364 1.00 44.00 277 PRO A C 1
ATOM 2156 O O . PRO A 1 277 ? 3.040 -25.218 46.344 1.00 44.00 277 PRO A O 1
ATOM 2159 N N . ALA A 1 278 ? 1.990 -23.359 47.045 1.00 48.75 278 ALA A N 1
ATOM 2160 C CA . ALA A 1 278 ? 2.863 -23.106 48.173 1.00 48.75 278 ALA A CA 1
ATOM 2161 C C . ALA A 1 278 ? 2.613 -24.243 49.177 1.00 48.75 278 ALA A C 1
ATOM 2163 O O . ALA A 1 278 ? 1.619 -24.220 49.899 1.00 48.75 278 ALA A O 1
ATOM 2164 N N . GLY A 1 279 ? 3.448 -25.286 49.149 1.00 45.72 279 GLY A N 1
ATOM 2165 C CA . GLY A 1 279 ? 3.369 -26.380 50.117 1.00 45.72 279 GLY A CA 1
ATOM 2166 C C . GLY A 1 279 ? 3.327 -27.810 49.580 1.00 45.72 279 GLY A C 1
ATOM 2167 O O . GLY A 1 279 ? 2.794 -28.667 50.276 1.00 45.72 279 GLY A O 1
ATOM 2168 N N . ILE A 1 280 ? 3.914 -28.123 48.421 1.00 44.16 280 ILE A N 1
ATOM 2169 C CA . ILE A 1 280 ? 4.442 -29.485 48.223 1.00 44.16 280 ILE A CA 1
ATOM 2170 C C . ILE A 1 280 ? 5.958 -29.397 48.331 1.00 44.16 280 ILE A C 1
ATOM 2172 O O . ILE A 1 280 ? 6.664 -29.159 47.354 1.00 44.16 280 ILE A O 1
ATOM 2176 N N . GLY A 1 281 ? 6.437 -29.539 49.569 1.00 43.81 281 GLY A N 1
ATOM 2177 C CA . GLY A 1 281 ? 7.817 -29.907 49.831 1.00 43.81 281 GLY A CA 1
ATOM 2178 C C . GLY A 1 281 ? 8.077 -31.244 49.153 1.00 43.81 281 GLY A C 1
ATOM 2179 O O . GLY A 1 281 ? 7.611 -32.284 49.613 1.00 43.81 281 GLY A O 1
ATOM 2180 N N . LEU A 1 282 ? 8.771 -31.203 48.019 1.00 38.75 282 LEU A N 1
ATOM 2181 C CA . LEU A 1 282 ? 9.411 -32.385 47.477 1.00 38.75 282 LEU A CA 1
ATOM 2182 C C . LEU A 1 282 ? 10.681 -32.585 48.308 1.00 38.75 282 LEU A C 1
ATOM 2184 O O . LEU A 1 282 ? 11.729 -32.010 48.014 1.00 38.75 282 LEU A O 1
ATOM 2188 N N . ASP A 1 283 ? 10.558 -33.359 49.385 1.00 44.50 283 ASP A N 1
ATOM 2189 C CA . ASP A 1 283 ? 11.698 -33.959 50.069 1.00 44.50 283 ASP A CA 1
ATOM 2190 C C . ASP A 1 283 ? 12.416 -34.876 49.071 1.00 44.50 283 ASP A C 1
ATOM 2192 O O . ASP A 1 283 ? 12.109 -36.059 48.930 1.00 44.50 283 ASP A O 1
ATOM 2196 N N . VAL A 1 284 ? 13.393 -34.324 48.351 1.00 45.16 284 VAL A N 1
ATOM 2197 C CA . VAL A 1 284 ? 14.393 -35.105 47.616 1.00 45.16 284 VAL A CA 1
ATOM 2198 C C . VAL A 1 284 ? 15.481 -35.495 48.613 1.00 45.16 284 VAL A C 1
ATOM 2200 O O . VAL A 1 284 ? 16.612 -35.013 48.587 1.00 45.16 284 VAL A O 1
ATOM 2203 N N . ALA A 1 285 ? 15.106 -36.369 49.545 1.00 42.56 285 ALA A N 1
ATOM 2204 C CA . ALA A 1 285 ? 16.042 -37.078 50.395 1.00 42.56 285 ALA A CA 1
ATOM 2205 C C . ALA A 1 285 ? 16.576 -38.302 49.635 1.00 42.56 285 ALA A C 1
ATOM 2207 O O . ALA A 1 285 ? 15.920 -39.332 49.536 1.00 42.56 285 ALA A O 1
ATOM 2208 N N . GLY A 1 286 ? 17.792 -38.151 49.109 1.00 43.47 286 GLY A N 1
ATOM 2209 C CA . GLY A 1 286 ? 18.843 -39.166 49.127 1.00 43.47 286 GLY A CA 1
ATOM 2210 C C . GLY A 1 286 ? 18.612 -40.483 48.386 1.00 43.47 286 GLY A C 1
ATOM 2211 O O . GLY A 1 286 ? 18.029 -41.407 48.934 1.00 43.47 286 GLY A O 1
ATOM 2212 N N . HIS A 1 287 ? 19.313 -40.652 47.263 1.00 41.28 287 HIS A N 1
ATOM 2213 C CA . HIS A 1 287 ? 20.135 -41.845 47.034 1.00 41.28 287 HIS A CA 1
ATOM 2214 C C . HIS A 1 287 ? 21.399 -41.443 46.267 1.00 41.28 287 HIS A C 1
ATOM 2216 O O . HIS A 1 287 ? 21.430 -41.346 45.044 1.00 41.28 287 HIS A O 1
ATOM 2222 N N . ALA A 1 288 ? 22.451 -41.169 47.040 1.00 44.62 288 ALA A N 1
ATOM 2223 C CA . ALA A 1 288 ? 23.816 -41.155 46.555 1.00 44.62 288 ALA A CA 1
ATOM 2224 C C . ALA A 1 288 ? 24.239 -42.609 46.319 1.00 44.62 288 ALA A C 1
ATOM 2226 O O . ALA A 1 288 ? 24.366 -43.379 47.270 1.00 44.62 288 ALA A O 1
ATOM 2227 N N . GLN A 1 289 ? 24.481 -42.981 45.064 1.00 40.62 289 GLN A N 1
ATOM 2228 C CA . GLN A 1 289 ? 25.273 -44.162 44.752 1.00 40.62 289 GLN A CA 1
ATOM 2229 C C . GLN A 1 289 ? 26.458 -43.728 43.897 1.00 40.62 289 GLN A C 1
ATOM 2231 O O . GLN A 1 289 ? 26.324 -43.291 42.757 1.00 40.62 289 GLN A O 1
ATOM 2236 N N . ALA A 1 290 ? 27.623 -43.787 44.534 1.00 46.41 290 ALA A N 1
ATOM 2237 C CA . ALA A 1 290 ? 28.919 -43.513 43.956 1.00 46.41 290 ALA A CA 1
ATOM 2238 C C . ALA A 1 290 ? 29.250 -44.565 42.886 1.00 46.41 290 ALA A C 1
ATOM 2240 O O . ALA A 1 290 ? 29.483 -45.729 43.206 1.00 46.41 290 ALA A O 1
ATOM 2241 N N . GLY A 1 291 ? 29.297 -44.136 41.626 1.00 42.31 291 GLY A N 1
ATOM 2242 C CA . GLY A 1 291 ? 29.948 -44.842 40.526 1.00 42.31 291 GLY A CA 1
ATOM 2243 C C . GLY A 1 291 ? 31.237 -44.109 40.165 1.00 42.31 291 GLY A C 1
ATOM 2244 O O . GLY A 1 291 ? 31.203 -42.927 39.837 1.00 42.31 291 GLY A O 1
ATOM 2245 N N . LYS A 1 292 ? 32.369 -44.801 40.315 1.00 44.09 292 LYS A N 1
ATOM 2246 C CA . LYS A 1 292 ? 33.733 -44.323 40.051 1.00 44.09 292 LYS A CA 1
ATOM 2247 C C . LYS A 1 292 ? 33.941 -43.873 38.593 1.00 44.09 292 LYS A C 1
ATOM 2249 O O . LYS A 1 292 ? 33.231 -44.354 37.714 1.00 44.09 292 LYS A O 1
ATOM 2254 N N . PRO A 1 293 ? 34.941 -43.006 38.346 1.00 47.28 293 PRO A N 1
ATOM 2255 C CA . PRO A 1 293 ? 35.288 -42.535 37.015 1.00 47.28 293 PRO A CA 1
ATOM 2256 C C . PRO A 1 293 ? 36.224 -43.533 36.326 1.00 47.28 293 PRO A C 1
ATOM 2258 O O . PRO A 1 293 ? 37.281 -43.850 36.875 1.00 47.28 293 PRO A O 1
ATOM 2261 N N . ASP A 1 294 ? 35.854 -43.984 35.127 1.00 47.06 294 ASP A N 1
ATOM 2262 C CA . ASP A 1 294 ? 36.801 -44.634 34.224 1.00 47.06 294 ASP A CA 1
ATOM 2263 C C . ASP A 1 294 ? 37.492 -43.581 33.353 1.00 47.06 294 ASP A C 1
ATOM 2265 O O . ASP A 1 294 ? 36.919 -42.917 32.488 1.00 47.06 294 ASP A O 1
ATOM 2269 N N . ASP A 1 295 ? 38.759 -43.444 33.709 1.00 53.25 295 ASP A N 1
ATOM 2270 C CA . ASP A 1 295 ? 39.918 -43.003 32.961 1.00 53.25 295 ASP A CA 1
ATOM 2271 C C . ASP A 1 295 ? 40.020 -43.688 31.585 1.00 53.25 295 ASP A C 1
ATOM 2273 O O . ASP A 1 295 ? 39.997 -44.914 31.493 1.00 53.25 295 ASP A O 1
ATOM 2277 N N . SER A 1 296 ? 40.124 -42.896 30.513 1.00 40.22 296 SER A N 1
ATOM 2278 C CA . SER A 1 296 ? 41.063 -43.078 29.386 1.00 40.22 296 SER A CA 1
ATOM 2279 C C . SER A 1 296 ? 40.584 -42.317 28.144 1.00 40.22 296 SER A C 1
ATOM 2281 O O . SER A 1 296 ? 39.506 -42.556 27.608 1.00 40.22 296 SER A O 1
ATOM 2283 N N . GLY A 1 297 ? 41.409 -41.388 27.649 1.00 41.12 297 GLY A N 1
ATOM 2284 C CA . GLY A 1 297 ? 41.130 -40.718 26.375 1.00 41.12 297 GLY A CA 1
ATOM 2285 C C . GLY A 1 297 ? 41.951 -39.468 26.081 1.00 41.12 297 GLY A C 1
ATOM 2286 O O . GLY A 1 297 ? 41.396 -38.459 25.660 1.00 41.12 297 GLY A O 1
ATOM 2287 N N . GLN A 1 298 ? 43.264 -39.512 26.317 1.00 43.47 298 GLN A N 1
ATOM 2288 C CA . GLN A 1 298 ? 44.210 -38.516 25.805 1.00 43.47 298 GLN A CA 1
ATOM 2289 C C . GLN A 1 298 ? 44.317 -38.589 24.270 1.00 43.47 298 GLN A C 1
ATOM 2291 O O . GLN A 1 298 ? 44.591 -39.660 23.739 1.00 43.47 298 GLN A O 1
ATOM 2296 N N . ALA A 1 299 ? 44.233 -37.443 23.586 1.00 41.12 299 ALA A N 1
ATOM 2297 C CA . ALA A 1 299 ? 45.011 -37.118 22.378 1.00 41.12 299 ALA A CA 1
ATOM 2298 C C . ALA A 1 299 ? 44.949 -35.591 22.147 1.00 41.12 299 ALA A C 1
ATOM 2300 O O . ALA A 1 299 ? 43.885 -35.038 21.899 1.00 41.12 299 ALA A O 1
ATOM 2301 N N . GLN A 1 300 ? 46.015 -34.870 22.516 1.00 42.25 300 GLN A N 1
ATOM 2302 C CA . GLN A 1 300 ? 46.965 -34.203 21.600 1.00 42.25 300 GLN A CA 1
ATOM 2303 C C . GLN A 1 300 ? 46.327 -33.071 20.769 1.00 42.25 300 GLN A C 1
ATOM 2305 O O . GLN A 1 300 ? 45.578 -33.311 19.835 1.00 42.25 300 GLN A O 1
ATOM 2310 N N . ALA A 1 301 ? 46.461 -31.803 21.168 1.00 44.12 301 ALA A N 1
ATOM 2311 C CA . ALA A 1 301 ? 47.656 -30.950 21.052 1.00 44.12 301 ALA A CA 1
ATOM 2312 C C . ALA A 1 301 ? 48.113 -30.744 19.595 1.00 44.12 301 ALA A C 1
ATOM 2314 O O . ALA A 1 301 ? 48.816 -31.572 19.027 1.00 44.12 301 ALA A O 1
ATOM 2315 N N . GLY A 1 302 ? 47.753 -29.585 19.040 1.00 40.75 302 GLY A N 1
ATOM 2316 C CA . GLY A 1 302 ? 48.248 -29.079 17.763 1.00 40.75 302 GLY A CA 1
ATOM 2317 C C . GLY A 1 302 ? 48.140 -27.556 17.704 1.00 40.75 302 GLY A C 1
ATOM 2318 O O . GLY A 1 302 ? 47.193 -27.020 17.140 1.00 40.75 302 GLY A O 1
ATOM 2319 N N . LYS A 1 303 ? 49.103 -26.864 18.325 1.00 47.75 303 LYS A N 1
ATOM 2320 C CA . LYS A 1 303 ? 49.501 -25.497 17.945 1.00 47.75 303 LYS A CA 1
ATOM 2321 C C . LYS A 1 303 ? 50.291 -25.575 16.631 1.00 47.75 303 LYS A C 1
ATOM 2323 O O . LYS A 1 303 ? 50.997 -26.562 16.427 1.00 47.75 303 LYS A O 1
ATOM 2328 N N . PRO A 1 304 ? 50.252 -24.517 15.813 1.00 54.69 304 PRO A N 1
ATOM 2329 C CA . PRO A 1 304 ? 51.524 -23.881 15.478 1.00 54.69 304 PRO A CA 1
ATOM 2330 C C . PRO A 1 304 ? 51.452 -22.346 15.497 1.00 54.69 304 PRO A C 1
ATOM 2332 O O . PRO A 1 304 ? 50.552 -21.729 14.935 1.00 54.69 304 PRO A O 1
ATOM 2335 N N . ASP A 1 305 ? 52.392 -21.766 16.238 1.00 42.16 305 ASP A N 1
ATOM 2336 C CA . ASP A 1 305 ? 53.412 -20.813 15.785 1.00 42.16 305 ASP A CA 1
ATOM 2337 C C . ASP A 1 305 ? 53.032 -19.719 14.771 1.00 42.16 305 ASP A C 1
ATOM 2339 O O . ASP A 1 305 ? 52.867 -19.938 13.574 1.00 42.16 305 ASP A O 1
ATOM 2343 N N . ASP A 1 306 ? 52.963 -18.502 15.312 1.00 52.62 306 ASP A N 1
ATOM 2344 C CA . ASP A 1 306 ? 53.877 -17.388 15.025 1.00 52.62 306 ASP A CA 1
ATOM 2345 C C . ASP A 1 306 ? 54.581 -17.362 13.651 1.00 52.62 306 ASP A C 1
ATOM 2347 O O . ASP A 1 306 ? 55.529 -18.102 13.395 1.00 52.62 306 ASP A O 1
ATOM 2351 N N . ALA A 1 307 ? 54.189 -16.399 12.813 1.00 44.38 307 ALA A N 1
ATOM 2352 C CA . ALA A 1 307 ? 55.090 -15.755 11.860 1.00 44.38 307 ALA A CA 1
ATOM 2353 C C . ALA A 1 307 ? 54.518 -14.392 11.451 1.00 44.38 307 ALA A C 1
ATOM 2355 O O . ALA A 1 307 ? 53.517 -14.286 10.742 1.00 44.38 307 ALA A O 1
ATOM 2356 N N . GLY A 1 308 ? 55.163 -13.332 11.928 1.00 41.62 308 GLY A N 1
ATOM 2357 C CA . GLY A 1 308 ? 54.797 -11.959 11.622 1.00 41.62 308 GLY A CA 1
ATOM 2358 C C . GLY A 1 308 ? 55.080 -11.512 10.187 1.00 41.62 308 GLY A C 1
ATOM 2359 O O . GLY A 1 308 ? 55.790 -12.162 9.423 1.00 41.62 308 GLY A O 1
ATOM 2360 N N . LYS A 1 309 ? 54.560 -10.322 9.870 1.00 45.66 309 LYS A N 1
ATOM 2361 C CA . LYS A 1 309 ? 55.222 -9.270 9.079 1.00 45.66 309 LYS A CA 1
ATOM 2362 C C . LYS A 1 309 ? 54.295 -8.056 8.965 1.00 45.66 309 LYS A C 1
ATOM 2364 O O . LYS A 1 309 ? 53.353 -8.049 8.183 1.00 45.66 309 LYS A O 1
ATOM 2369 N N . LYS A 1 310 ? 54.612 -6.997 9.716 1.00 51.69 310 LYS A N 1
ATOM 2370 C CA . LYS A 1 310 ? 54.540 -5.634 9.164 1.00 51.69 310 LYS A CA 1
ATOM 2371 C C . LYS A 1 310 ? 55.712 -5.489 8.190 1.00 51.69 310 LYS A C 1
ATOM 2373 O O . LYS A 1 310 ? 56.781 -6.036 8.478 1.00 51.69 310 LYS A O 1
ATOM 2378 N N . PRO A 1 311 ? 55.528 -4.783 7.070 1.00 54.38 311 PRO A N 1
ATOM 2379 C CA . PRO A 1 311 ? 56.310 -3.556 6.937 1.00 54.38 311 PRO A CA 1
ATOM 2380 C C . PRO A 1 311 ? 55.562 -2.377 6.287 1.00 54.38 311 PRO A C 1
ATOM 2382 O O . PRO A 1 311 ? 54.661 -2.539 5.472 1.00 54.38 311 PRO A O 1
ATOM 2385 N N . ASP A 1 312 ? 56.049 -1.199 6.666 1.00 46.69 312 ASP A N 1
ATOM 2386 C CA . ASP A 1 312 ? 56.330 -0.040 5.818 1.00 46.69 312 ASP A CA 1
ATOM 2387 C C . ASP A 1 312 ? 55.182 0.815 5.269 1.00 46.69 312 ASP A C 1
ATOM 2389 O O . ASP A 1 312 ? 54.685 0.696 4.154 1.00 46.69 312 ASP A O 1
ATOM 2393 N N . SER A 1 313 ? 54.911 1.844 6.068 1.00 52.69 313 SER A N 1
ATOM 2394 C CA . SER A 1 313 ? 54.826 3.230 5.614 1.00 52.69 313 SER A CA 1
ATOM 2395 C C . SER A 1 313 ? 55.816 3.577 4.488 1.00 52.69 313 SER A C 1
ATOM 2397 O O . SER A 1 313 ? 57.029 3.512 4.691 1.00 52.69 313 SER A O 1
ATOM 2399 N N . ILE A 1 314 ? 55.291 4.085 3.370 1.00 50.75 314 ILE A N 1
ATOM 2400 C CA . ILE A 1 314 ? 56.016 4.943 2.422 1.00 50.75 314 ILE A CA 1
ATOM 2401 C C . ILE A 1 314 ? 55.311 6.308 2.366 1.00 50.75 314 ILE A C 1
ATOM 2403 O O . ILE A 1 314 ? 54.123 6.364 2.043 1.00 50.75 314 ILE A O 1
ATOM 2407 N N . PRO A 1 315 ? 56.024 7.413 2.643 1.00 63.31 315 PRO A N 1
ATOM 2408 C CA . PRO A 1 315 ? 55.629 8.766 2.281 1.00 63.31 315 PRO A CA 1
ATOM 2409 C C . PRO A 1 315 ? 56.371 9.227 1.011 1.00 63.31 315 PRO A C 1
ATOM 2411 O O . PRO A 1 315 ? 57.573 9.014 0.888 1.00 63.31 315 PRO A O 1
ATOM 2414 N N . ALA A 1 316 ? 55.685 9.912 0.095 1.00 43.25 316 ALA A N 1
ATOM 2415 C CA . ALA A 1 316 ? 56.265 10.858 -0.874 1.00 43.25 316 ALA A CA 1
ATOM 2416 C C . ALA A 1 316 ? 55.102 11.557 -1.607 1.00 43.25 316 ALA A C 1
ATOM 2418 O O . ALA A 1 316 ? 54.244 10.890 -2.167 1.00 43.25 316 ALA A O 1
ATOM 2419 N N . SER A 1 317 ? 54.893 12.867 -1.453 1.00 43.16 317 SER A N 1
ATOM 2420 C CA . SER A 1 317 ? 55.677 13.967 -2.040 1.00 43.16 317 SER A CA 1
ATOM 2421 C C . SER A 1 317 ? 55.444 14.139 -3.544 1.00 43.16 317 SER A C 1
ATOM 2423 O O . SER A 1 317 ? 55.878 13.307 -4.332 1.00 43.16 317 SER A O 1
ATOM 2425 N N . GLY A 1 318 ? 54.936 15.320 -3.919 1.00 38.09 318 GLY A N 1
ATOM 2426 C CA . GLY A 1 318 ? 55.475 16.041 -5.076 1.00 38.09 318 GLY A CA 1
ATOM 2427 C C . GLY A 1 318 ? 54.486 16.465 -6.160 1.00 38.09 318 GLY A C 1
ATOM 2428 O O . GLY A 1 318 ? 54.302 15.749 -7.129 1.00 38.09 318 GLY A O 1
ATOM 2429 N N . GLY A 1 319 ? 53.955 17.685 -6.017 1.00 40.94 319 GLY A N 1
ATOM 2430 C CA . GLY A 1 319 ? 54.227 18.797 -6.941 1.00 40.94 319 GLY A CA 1
ATOM 2431 C C . GLY A 1 319 ? 53.728 18.734 -8.391 1.00 40.94 319 GLY A C 1
ATOM 2432 O O . GLY A 1 319 ? 54.112 17.870 -9.165 1.00 40.94 319 GLY A O 1
ATOM 2433 N N . GLY A 1 320 ? 53.020 19.788 -8.807 1.00 45.62 320 GLY A N 1
ATOM 2434 C CA . GLY A 1 320 ? 52.858 20.100 -10.226 1.00 45.62 320 GLY A CA 1
ATOM 2435 C C . GLY A 1 320 ? 51.860 21.215 -10.504 1.00 45.62 320 GLY A C 1
ATOM 2436 O O . GLY A 1 320 ? 50.712 20.942 -10.824 1.00 45.62 320 GLY A O 1
ATOM 2437 N N . LYS A 1 321 ? 52.306 22.470 -10.393 1.00 56.16 321 LYS A N 1
ATOM 2438 C CA . LYS A 1 321 ? 51.675 23.603 -11.083 1.00 56.16 321 LYS A CA 1
ATOM 2439 C C . LYS A 1 321 ? 51.778 23.387 -12.597 1.00 56.16 321 LYS A C 1
ATOM 2441 O O . LYS A 1 321 ? 52.877 23.090 -13.059 1.00 56.16 321 LYS A O 1
ATOM 2446 N N . GLN A 1 322 ? 50.709 23.682 -13.327 1.00 57.03 322 GLN A N 1
ATOM 2447 C CA . GLN A 1 322 ? 50.690 24.630 -14.447 1.00 57.03 322 GLN A CA 1
ATOM 2448 C C . GLN A 1 322 ? 49.259 25.121 -14.640 1.00 57.03 322 GLN A C 1
ATOM 2450 O O . GLN A 1 322 ? 48.342 24.278 -14.541 1.00 57.03 322 GLN A O 1
#

Foldseek 3Di:
DVVVVLVVVLVVLLVPPVCPPPVAPVLLVLLLLLLDQLSLLLLLLVLLLVLVLLLVLLVLLVVLLCVVPVPDPCVQSVVLSVVSVVLSVCSVPDGRPNPSLVSSLVSVLSNVSSVVSSVSSVVVSVVRDDPVSSVVSSVVSVVVSPPPCVVSVVVSQLSVLLSLLVVLVVLCVQLVHDDNVLSVCSNVVVDDSVRSVVVVVVVLVPDDPVSVVSSVVVVVVSVVVSSVSSVVSVVVSVVCVVVVVVVVVVVSVVVVVVVVVVVVVVVVVCVVVVCPPPDPPPPPDDDDDDDDDDDDDDDDDDDDDDDDDDDDDDDDDDDDDD

Radius of gyration: 30.76 Å; chains: 1; bounding box: 80×72×86 Å